Protein AF-A0A930UX31-F1 (afdb_monomer)

Nearest PDB structures (foldseek):
  8fmv-assembly1_C  TM=1.462E-01  e=1.920E+00  Bacillus subtilis subsp. subtilis str. 168
  7vgf-assembly1_B  TM=1.321E-01  e=2.285E+00  Homo sapiens

Mean predicted aligned error: 6.41 Å

Sequence (333 aa):
MLRWTDPADLVWQKNLMDLMFLGMFALASGCAVVAWRRGRRIDVLVLVAALWYGLFLELSGMMIHNSYQQGTFVLMLDWGWVPGLRDATLMPSYVPIFYPVMLYTGFRIVDSLGITALLQRAIAGGAIMLALDAPYIIEGGLRHVVWWTWGDWNLYQLWQGWPAMDAWWQTTWGAAFLFAVYRFAPTATATPRRLLLGSLGIGGGLNVVGPLLHLPLLGVTLAGWPQWPFMGVLAVVAWGVAIRAIATGRPRAQGGAVGLVAGYVAAMGAMVIANAVYEGGLTLYIGVQALGLLALATLVALPYAQRRAASSGASEREVSVGGSPREDAGLAG

Solvent-accessible surface area (backbone atoms only — not comparable to full-atom values): 17248 Å² total; per-residue (Å²): 90,81,45,80,41,64,66,87,82,45,60,65,68,53,56,51,46,52,52,46,48,52,53,38,34,53,51,52,50,51,45,24,52,56,33,40,78,70,71,41,46,60,53,48,36,46,34,51,12,27,28,42,26,30,47,51,49,50,53,49,43,38,69,74,35,90,46,57,44,61,35,91,46,50,44,26,38,42,42,59,85,42,91,93,30,53,85,34,64,56,39,43,60,51,53,57,44,42,37,21,37,53,54,40,44,27,50,40,44,45,60,22,35,32,46,77,55,63,68,46,39,9,35,28,20,2,38,42,30,34,31,60,40,44,40,52,56,30,51,26,58,33,92,91,63,37,50,40,48,73,50,101,50,86,72,57,48,65,48,68,64,29,38,38,50,56,52,47,42,28,35,53,48,36,12,52,50,44,35,48,48,68,74,40,36,78,66,20,51,70,40,75,69,36,25,55,52,38,13,45,49,51,13,50,46,46,66,65,53,43,68,62,72,41,48,67,62,51,51,39,46,76,70,72,45,80,61,53,66,61,49,53,52,50,51,53,51,27,43,52,45,24,52,56,35,52,76,72,28,58,52,41,75,51,70,65,38,44,56,43,50,50,52,47,41,54,56,53,45,52,51,50,52,51,48,30,61,74,69,73,42,86,49,71,43,51,51,51,26,51,50,17,46,50,49,53,54,49,62,56,44,46,30,51,54,55,52,54,52,55,56,52,57,50,55,54,52,54,58,62,67,71,62,67,78,80,81,75,81,83,86,82,136

Radius of gyration: 23.26 Å; Cα contacts (8 Å, |Δi|>4): 468; chains: 1; bounding box: 44×74×88 Å

Secondary structure (DSSP, 8-state):
-EEE--GGGS-HHHHHHHHHHHHHHHHHHHHHHHHHHTT--HHHHHHHHHHHHHHHHHHHHHHH-TTEEEPP-SEEE--TTSTT-TTPPPEETTHHHHHHHHHHHHHHHHHHTT--SHHHHHHHHHHHHHHHHHHHHHHHT-TTT-SEEE-S-TT--EETTEEHHHHHHHHHHHHHHHHHHHHHHHHHTSSHHHHHHHHHHHHHHHHHHHHHHTHHHHHHHHTT--SHHHHHHHHHHHHHHHHHHHHHS-----HHHHHHHHHHHHHHHHHHHHHHHHTTS--HHHHHHHHHHHHHHHHHHHHHHHHHHHHHHHHHHHHHHTT----------

Foldseek 3Di:
DKDFDPPVVADVLQVLVVVLLVVLLVLLVVQCVVCVVVVRNLSVLQLLLLLLQQVVVQQCCQLPDPQKAFDDHRMWDQCCPPVSNVNGHIHHPSSSSVSSRLLSLLLVLLVQLAQDDLQLSLLLQLLLLLLLCLLVQLLCQDPRHPRMGGHDDLQQDDDLSHRLNVLLLSNVLSSLLSSLSVVCVVPQRPDPVSSNVSSNCSSVVCVVCVVVSCVVSVVCSVVVHDSVVVSVVSSCVSVVSNVVSSVVGDGHQDVSSVVSLVSSLVSSVVSLVVVCVVVVHDGSSSVSSVVSSVVSNCSNCVSVVVVVVVVVVVVVVVVVVVPDDPPPDDDDD

Structure (mmCIF, N/CA/C/O backbone):
data_AF-A0A930UX31-F1
#
_entry.id   AF-A0A930UX31-F1
#
loop_
_atom_site.group_PDB
_atom_site.id
_atom_site.type_symbol
_atom_site.label_atom_id
_atom_site.label_alt_id
_atom_site.label_comp_id
_atom_site.label_asym_id
_atom_site.label_entity_id
_atom_site.label_seq_id
_atom_site.pdbx_PDB_ins_code
_atom_site.Cartn_x
_atom_site.Cartn_y
_atom_site.Cartn_z
_atom_site.occupancy
_atom_site.B_iso_or_equiv
_atom_site.auth_seq_id
_atom_site.auth_comp_id
_atom_site.auth_asym_id
_atom_site.auth_atom_id
_atom_site.pdbx_PDB_model_num
ATOM 1 N N . MET A 1 1 ? -17.325 7.757 -18.050 1.00 74.75 1 MET A N 1
ATOM 2 C CA . MET A 1 1 ? -17.698 6.788 -19.096 1.00 74.75 1 MET A CA 1
ATOM 3 C C . MET A 1 1 ? -16.706 5.640 -18.995 1.00 74.75 1 MET A C 1
ATOM 5 O O . MET A 1 1 ? -15.600 5.868 -18.525 1.00 74.75 1 MET A O 1
ATOM 9 N N . LEU A 1 2 ? -17.108 4.408 -19.288 1.00 87.44 2 LEU A N 1
ATOM 10 C CA . LEU A 1 2 ? -16.223 3.246 -19.186 1.00 87.44 2 LEU A CA 1
ATOM 11 C C . LEU A 1 2 ? -15.736 2.879 -20.584 1.00 87.44 2 LEU A C 1
ATOM 13 O O . LEU A 1 2 ? -16.549 2.825 -21.506 1.00 87.44 2 LEU A O 1
ATOM 17 N N . ARG A 1 3 ? -14.438 2.621 -20.735 1.00 90.56 3 ARG A N 1
ATOM 18 C CA . ARG A 1 3 ? -13.856 2.070 -21.960 1.00 90.56 3 ARG A CA 1
ATOM 19 C C . ARG A 1 3 ? -13.413 0.639 -21.695 1.00 90.56 3 ARG A C 1
ATOM 21 O O . ARG A 1 3 ? -12.698 0.381 -20.730 1.00 90.56 3 ARG A O 1
ATOM 28 N N . TRP A 1 4 ? -13.862 -0.261 -22.558 1.00 93.75 4 TRP A N 1
ATOM 29 C CA . TRP A 1 4 ? -13.553 -1.682 -22.496 1.00 93.75 4 TRP A CA 1
ATOM 30 C C . TRP A 1 4 ? -12.457 -2.031 -23.504 1.00 93.75 4 TRP A C 1
ATOM 32 O O . TRP A 1 4 ? -12.506 -1.565 -24.645 1.00 93.75 4 TRP A O 1
ATOM 42 N N . THR A 1 5 ? -11.507 -2.855 -23.080 1.00 94.31 5 THR A N 1
ATOM 43 C CA . THR A 1 5 ? -10.474 -3.471 -23.920 1.00 94.31 5 THR A CA 1
ATOM 44 C C . THR A 1 5 ? -10.658 -4.981 -23.858 1.00 94.31 5 THR A C 1
ATOM 46 O O . THR A 1 5 ? -10.921 -5.510 -22.776 1.00 94.31 5 THR A O 1
ATOM 49 N N . ASP A 1 6 ? -10.534 -5.681 -24.987 1.00 94.62 6 ASP A N 1
ATOM 50 C CA . ASP A 1 6 ? -10.591 -7.143 -24.985 1.00 94.62 6 ASP A CA 1
ATOM 51 C C . ASP A 1 6 ? -9.426 -7.702 -24.142 1.00 94.62 6 ASP A C 1
ATOM 53 O O . ASP A 1 6 ? -8.269 -7.363 -24.407 1.00 94.62 6 ASP A O 1
ATOM 57 N N . PRO A 1 7 ? -9.686 -8.540 -23.119 1.00 94.44 7 PRO A N 1
ATOM 58 C CA . PRO A 1 7 ? -8.632 -9.191 -22.347 1.00 94.44 7 PRO A CA 1
ATOM 59 C C . PRO A 1 7 ? -7.610 -9.953 -23.202 1.00 94.44 7 PRO A C 1
ATOM 61 O O . PRO A 1 7 ? -6.457 -10.077 -22.786 1.00 94.44 7 PRO A O 1
ATOM 64 N N . ALA A 1 8 ? -8.003 -10.459 -24.378 1.00 95.81 8 ALA A N 1
ATOM 65 C CA . ALA A 1 8 ? -7.111 -11.170 -25.295 1.00 95.81 8 ALA A CA 1
ATOM 66 C C . ALA A 1 8 ? -6.051 -10.261 -25.946 1.00 95.81 8 ALA A C 1
ATOM 68 O O . ALA A 1 8 ? -4.994 -10.754 -26.338 1.00 95.81 8 ALA A O 1
ATOM 69 N N . ASP A 1 9 ? -6.299 -8.949 -26.005 1.00 95.06 9 ASP A N 1
ATOM 70 C CA . ASP A 1 9 ? -5.361 -7.955 -26.545 1.00 95.06 9 ASP A CA 1
ATOM 71 C C . ASP A 1 9 ? -4.331 -7.486 -25.500 1.00 95.06 9 ASP A C 1
ATOM 73 O O . ASP A 1 9 ? -3.417 -6.714 -25.804 1.00 95.06 9 ASP A O 1
ATOM 77 N N . LEU A 1 10 ? -4.475 -7.919 -24.243 1.00 93.88 10 LEU A N 1
ATOM 78 C CA . LEU A 1 10 ? -3.618 -7.521 -23.133 1.00 93.88 10 LEU A CA 1
ATOM 79 C C . LEU A 1 10 ? -2.607 -8.614 -22.788 1.00 93.88 10 LEU A C 1
ATOM 81 O O . LEU A 1 10 ? -2.902 -9.809 -22.818 1.00 93.88 10 LEU A O 1
ATOM 85 N N . VAL A 1 11 ? -1.417 -8.199 -22.347 1.00 94.25 11 VAL A N 1
ATOM 86 C CA . VAL A 1 11 ? -0.477 -9.128 -21.710 1.00 94.25 11 VAL A CA 1
ATOM 87 C C . VAL A 1 11 ? -1.118 -9.717 -20.451 1.00 94.25 11 VAL A C 1
ATOM 89 O O . VAL A 1 11 ? -1.791 -9.017 -19.688 1.00 94.25 11 VAL A O 1
ATOM 92 N N . TRP A 1 12 ? -0.920 -11.015 -20.223 1.00 95.81 12 TRP A N 1
ATOM 93 C CA . TRP A 1 12 ? -1.620 -11.758 -19.171 1.00 95.81 12 TRP A CA 1
ATOM 94 C C . TRP A 1 12 ? -1.408 -11.168 -17.767 1.00 95.81 12 TRP A C 1
ATOM 96 O O . TRP A 1 12 ? -2.302 -11.271 -16.929 1.00 95.81 12 TRP A O 1
ATOM 106 N N . GLN A 1 13 ? -0.274 -10.500 -17.521 1.00 95.62 13 GLN A N 1
ATOM 107 C CA . GLN A 1 13 ? 0.022 -9.819 -16.260 1.00 95.62 13 GLN A CA 1
ATOM 108 C C . GLN A 1 13 ? -1.029 -8.751 -15.932 1.00 95.62 13 GLN A C 1
ATOM 110 O O . GLN A 1 13 ? -1.419 -8.610 -14.777 1.00 95.62 13 GLN A O 1
ATOM 115 N N . LYS A 1 14 ? -1.542 -8.029 -16.936 1.00 94.00 14 LYS A N 1
ATOM 116 C CA . LYS A 1 14 ? -2.571 -6.997 -16.736 1.00 94.00 14 LYS A CA 1
ATOM 117 C C . LYS A 1 14 ? -3.925 -7.600 -16.387 1.00 94.00 14 LYS A C 1
ATOM 119 O O . LYS A 1 14 ? -4.577 -7.142 -15.456 1.00 94.00 14 LYS A O 1
ATOM 124 N N . ASN A 1 15 ? -4.300 -8.682 -17.068 1.00 95.38 15 ASN A N 1
ATOM 125 C CA . ASN A 1 15 ? -5.512 -9.433 -16.740 1.00 95.38 15 ASN A CA 1
ATOM 126 C C . ASN A 1 15 ? -5.443 -9.996 -15.314 1.00 95.38 15 ASN A C 1
ATOM 128 O O . ASN A 1 15 ? -6.395 -9.880 -14.541 1.00 95.38 15 ASN A O 1
ATOM 132 N N . LEU A 1 16 ? -4.298 -10.574 -14.939 1.00 96.12 16 LEU A N 1
ATOM 133 C CA . LEU A 1 16 ? -4.086 -11.083 -13.589 1.00 96.12 16 LEU A CA 1
ATOM 134 C C . LEU A 1 16 ? -4.127 -9.957 -12.549 1.00 96.12 16 LEU A C 1
ATOM 136 O O . LEU A 1 16 ? -4.675 -10.162 -11.470 1.00 96.12 16 LEU A O 1
ATOM 140 N N . MET A 1 17 ? -3.606 -8.775 -12.878 1.00 94.25 17 MET A N 1
ATOM 141 C CA . MET A 1 17 ? -3.662 -7.600 -12.014 1.00 94.25 17 MET A CA 1
ATOM 142 C C . MET A 1 17 ? -5.099 -7.152 -11.721 1.00 94.25 17 MET A C 1
ATOM 144 O O . MET A 1 17 ? -5.471 -7.001 -10.554 1.00 94.25 17 MET A O 1
ATOM 148 N N . ASP A 1 18 ? -5.914 -6.985 -12.768 1.00 94.00 18 ASP A N 1
ATOM 149 C CA . ASP A 1 18 ? -7.323 -6.597 -12.639 1.00 94.00 18 ASP A CA 1
ATOM 150 C C . ASP A 1 18 ? -8.080 -7.600 -11.751 1.00 94.00 18 ASP A C 1
ATOM 152 O O . ASP A 1 18 ? -8.772 -7.217 -10.801 1.00 94.00 18 ASP A O 1
ATOM 156 N N . LEU A 1 19 ? -7.890 -8.901 -12.000 1.00 96.00 19 LEU A N 1
ATOM 157 C CA . LEU A 1 19 ? -8.506 -9.970 -11.212 1.00 96.00 19 LEU A CA 1
ATOM 158 C C . LEU A 1 19 ? -8.014 -9.990 -9.761 1.00 96.00 19 LEU A C 1
ATOM 160 O O . LEU A 1 19 ? -8.819 -10.167 -8.842 1.00 96.00 19 LEU A O 1
ATOM 164 N N . MET A 1 20 ? -6.711 -9.801 -9.546 1.00 96.62 20 MET A N 1
ATOM 165 C CA . MET A 1 20 ? -6.106 -9.776 -8.218 1.00 96.62 20 MET A CA 1
ATOM 166 C C . MET A 1 20 ? -6.696 -8.637 -7.386 1.00 96.62 20 MET A C 1
ATOM 168 O O . MET A 1 20 ? -7.210 -8.893 -6.295 1.00 96.62 20 MET A O 1
ATOM 172 N N . PHE A 1 21 ? -6.686 -7.397 -7.887 1.00 96.50 21 PHE A N 1
ATOM 173 C CA . PHE A 1 21 ? -7.216 -6.263 -7.128 1.00 96.50 21 PHE A CA 1
ATOM 174 C C . PHE A 1 21 ? -8.723 -6.349 -6.922 1.00 96.50 21 PHE A C 1
ATOM 176 O O . PHE A 1 21 ? -9.190 -6.068 -5.817 1.00 96.50 21 PHE A O 1
ATOM 183 N N . LEU A 1 22 ? -9.486 -6.803 -7.919 1.00 96.62 22 LEU A N 1
ATOM 184 C CA . LEU A 1 22 ? -10.923 -7.013 -7.762 1.00 96.62 22 LEU A CA 1
ATOM 185 C C . LEU A 1 22 ? -11.227 -8.065 -6.684 1.00 96.62 22 LEU A C 1
ATOM 187 O O . LEU A 1 22 ? -12.036 -7.822 -5.782 1.00 96.62 22 LEU A O 1
ATOM 191 N N . GLY A 1 23 ? -10.552 -9.215 -6.736 1.00 97.50 23 GLY A N 1
ATOM 192 C CA . GLY A 1 23 ? -10.719 -10.297 -5.766 1.00 97.50 23 GLY A CA 1
ATOM 193 C C . GLY A 1 23 ? -10.305 -9.883 -4.353 1.00 97.50 23 GLY A C 1
ATOM 194 O O . GLY A 1 23 ? -11.043 -10.108 -3.388 1.00 97.50 23 GLY A O 1
ATOM 195 N N . MET A 1 24 ? -9.160 -9.211 -4.220 1.00 98.00 24 MET A N 1
ATOM 196 C CA . MET A 1 24 ? -8.695 -8.683 -2.939 1.00 98.00 24 MET A CA 1
ATOM 197 C C . MET A 1 24 ? -9.627 -7.598 -2.393 1.00 98.00 24 MET A C 1
ATOM 199 O O . MET A 1 24 ? -9.891 -7.581 -1.192 1.00 98.00 24 MET A O 1
ATOM 203 N N . PHE A 1 25 ? -10.177 -6.724 -3.239 1.00 97.81 25 PHE A N 1
ATOM 204 C CA . PHE A 1 25 ? -11.122 -5.692 -2.811 1.00 97.81 25 PHE A CA 1
ATOM 205 C C . PHE A 1 25 ? -12.442 -6.294 -2.322 1.00 97.81 25 PHE A C 1
ATOM 207 O O . PHE A 1 25 ? -12.962 -5.883 -1.278 1.00 97.81 25 PHE A O 1
ATOM 214 N N . ALA A 1 26 ? -12.957 -7.310 -3.019 1.00 97.88 26 ALA A N 1
ATOM 215 C CA . ALA A 1 26 ? -14.128 -8.062 -2.582 1.00 97.88 26 ALA A CA 1
ATOM 216 C C . ALA A 1 26 ? -13.880 -8.737 -1.222 1.00 97.88 26 ALA A C 1
ATOM 218 O O . ALA A 1 26 ? -14.702 -8.620 -0.308 1.00 97.88 26 ALA A O 1
ATOM 219 N N . LEU A 1 27 ? -12.715 -9.372 -1.045 1.00 97.94 27 LEU A N 1
ATOM 220 C CA . LEU A 1 27 ? -12.326 -9.994 0.220 1.00 97.94 27 LEU A CA 1
ATOM 221 C C . LEU A 1 27 ? -12.172 -8.966 1.351 1.00 97.94 27 LEU A C 1
ATOM 223 O O . LEU A 1 27 ? -12.666 -9.193 2.458 1.00 97.94 27 LEU A O 1
ATOM 227 N N . ALA A 1 28 ? -11.517 -7.835 1.088 1.00 98.06 28 ALA A N 1
ATOM 228 C CA . ALA A 1 28 ? -11.339 -6.750 2.048 1.00 98.06 28 ALA A CA 1
ATOM 229 C C . ALA A 1 28 ? -12.691 -6.171 2.491 1.00 98.06 28 ALA A C 1
ATOM 231 O O . ALA A 1 28 ? -12.952 -6.035 3.689 1.00 98.06 28 ALA A O 1
ATOM 232 N N . SER A 1 29 ? -13.590 -5.929 1.535 1.00 98.06 29 SER A N 1
ATOM 233 C CA . SER A 1 29 ? -14.957 -5.469 1.788 1.00 98.06 29 SER A CA 1
ATOM 234 C C . SER A 1 29 ? -15.749 -6.484 2.612 1.00 98.06 29 SER A C 1
ATOM 236 O O . SER A 1 29 ? -16.368 -6.120 3.612 1.00 98.06 29 SER A O 1
ATOM 238 N N . GLY A 1 30 ? -15.673 -7.772 2.265 1.00 98.06 30 GLY A N 1
ATOM 239 C CA . GLY A 1 30 ? -16.288 -8.851 3.039 1.00 98.06 30 GLY A CA 1
ATOM 240 C C . GLY A 1 30 ? -15.765 -8.907 4.477 1.00 98.06 30 GLY A C 1
ATOM 241 O O . GLY A 1 30 ? -16.553 -8.970 5.424 1.00 98.06 30 GLY A O 1
ATOM 242 N N . CYS A 1 31 ? -14.446 -8.794 4.665 1.00 97.19 31 CYS A N 1
ATOM 243 C CA . CYS A 1 31 ? -13.823 -8.723 5.987 1.00 97.19 31 CYS A CA 1
ATOM 244 C C . CYS A 1 31 ? -14.327 -7.520 6.793 1.00 97.19 31 CYS A C 1
ATOM 246 O O . CYS A 1 31 ? -14.678 -7.677 7.966 1.00 97.19 31 CYS A O 1
ATOM 248 N N . ALA A 1 32 ? -14.417 -6.342 6.174 1.00 97.44 32 ALA A N 1
ATOM 249 C CA . ALA A 1 32 ? -14.898 -5.132 6.827 1.00 97.44 32 ALA A CA 1
ATOM 250 C C . ALA A 1 32 ? -16.387 -5.210 7.192 1.00 97.44 32 ALA A C 1
ATOM 252 O O . ALA A 1 32 ? -16.764 -4.799 8.288 1.00 97.44 32 ALA A O 1
ATOM 253 N N . VAL A 1 33 ? -17.229 -5.802 6.339 1.00 97.75 33 VAL A N 1
ATOM 254 C CA . VAL A 1 33 ? -18.649 -6.054 6.641 1.00 97.75 33 VAL A CA 1
ATOM 255 C C . VAL A 1 33 ? -18.795 -7.024 7.813 1.00 97.75 33 VAL A C 1
ATOM 257 O O . VAL A 1 33 ? -19.575 -6.773 8.734 1.00 97.75 33 VAL A O 1
ATOM 260 N N . VAL A 1 34 ? -18.030 -8.119 7.828 1.00 97.00 34 VAL A N 1
ATOM 261 C CA . VAL A 1 34 ? -18.038 -9.079 8.944 1.00 97.00 34 VAL A CA 1
ATOM 262 C C . VAL A 1 34 ? -17.558 -8.416 10.238 1.00 97.00 34 VAL A C 1
ATOM 264 O O . VAL A 1 34 ? -18.172 -8.610 11.288 1.00 97.00 34 VAL A O 1
ATOM 267 N N . ALA A 1 35 ? -16.502 -7.601 10.180 1.00 96.00 35 ALA A N 1
ATOM 268 C CA . ALA A 1 35 ? -16.004 -6.837 11.322 1.00 96.00 35 ALA A CA 1
ATOM 269 C C . ALA A 1 35 ? -17.052 -5.835 11.836 1.00 96.00 35 ALA A C 1
ATOM 271 O O . ALA A 1 35 ? -17.311 -5.786 13.040 1.00 96.00 35 ALA A O 1
ATOM 272 N N . TRP A 1 36 ? -17.721 -5.119 10.929 1.00 96.44 36 TRP A N 1
ATOM 273 C CA . TRP A 1 36 ? -18.789 -4.175 11.251 1.00 96.44 36 TRP A CA 1
ATOM 274 C C . TRP A 1 36 ? -19.941 -4.849 11.993 1.00 96.44 36 TRP A C 1
ATOM 276 O O . TRP A 1 36 ? -20.369 -4.370 13.043 1.00 96.44 36 TRP A O 1
ATOM 286 N N . ARG A 1 37 ? -20.401 -6.004 11.493 1.00 96.75 37 ARG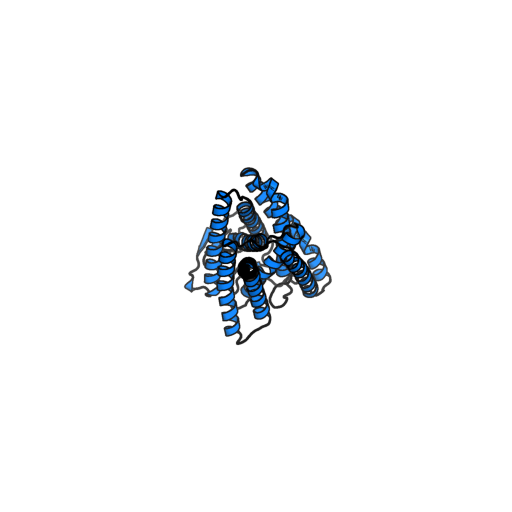 A N 1
ATOM 287 C CA . ARG A 1 37 ? -21.448 -6.813 12.141 1.00 96.75 37 ARG A CA 1
ATOM 288 C C . ARG A 1 37 ? -21.042 -7.297 13.537 1.00 96.75 37 ARG A C 1
ATOM 290 O O . ARG A 1 37 ? -21.907 -7.502 14.377 1.00 96.75 37 ARG A O 1
ATOM 297 N N . ARG A 1 38 ? -19.739 -7.431 13.806 1.00 95.69 38 ARG A N 1
ATOM 298 C CA . ARG A 1 38 ? -19.169 -7.755 15.128 1.00 95.69 38 ARG A CA 1
ATOM 299 C C . ARG A 1 38 ? -18.871 -6.515 15.986 1.00 95.69 38 ARG A C 1
ATOM 301 O O . ARG A 1 38 ? -18.172 -6.619 16.988 1.00 95.69 38 ARG A O 1
ATOM 308 N N . GLY A 1 39 ? -19.352 -5.335 15.589 1.00 95.56 39 GLY A N 1
ATOM 309 C CA . GLY A 1 39 ? -19.170 -4.075 16.316 1.00 95.56 39 GLY A CA 1
ATOM 310 C C . GLY A 1 39 ? -17.823 -3.384 16.081 1.00 95.56 39 GLY A C 1
ATOM 311 O O . GLY A 1 39 ? -17.585 -2.301 16.615 1.00 95.56 39 GLY A O 1
ATOM 312 N N . ARG A 1 40 ? -16.939 -3.953 15.253 1.00 95.75 40 ARG A N 1
ATOM 313 C CA . ARG A 1 40 ? -15.634 -3.371 14.936 1.00 95.75 40 ARG A CA 1
ATOM 314 C C . ARG A 1 40 ? -15.730 -2.496 13.686 1.00 95.75 40 ARG A C 1
ATOM 316 O O . ARG A 1 40 ? -15.799 -2.983 12.565 1.00 95.75 40 ARG A O 1
ATOM 323 N N . ARG A 1 41 ? -15.691 -1.179 13.885 1.00 97.19 41 ARG A N 1
ATOM 324 C CA . ARG A 1 41 ? -15.921 -0.182 12.822 1.00 97.19 41 ARG A CA 1
ATOM 325 C C . ARG A 1 41 ? -14.657 0.350 12.140 1.00 97.19 41 ARG A C 1
ATOM 327 O O . ARG A 1 41 ? -14.752 0.973 11.087 1.00 97.19 41 ARG A O 1
ATOM 334 N N . ILE A 1 42 ? -13.484 0.121 12.733 1.00 97.69 42 ILE A N 1
ATOM 335 C CA . ILE A 1 42 ? -12.203 0.627 12.213 1.00 97.69 42 ILE A CA 1
ATOM 336 C C . ILE A 1 42 ? -11.870 0.064 10.824 1.00 97.69 42 ILE A C 1
ATOM 338 O O . ILE A 1 42 ? -11.288 0.772 10.015 1.00 97.69 42 ILE A O 1
ATOM 342 N N . ASP A 1 43 ? -12.293 -1.160 10.509 1.00 97.81 43 ASP A N 1
ATOM 343 C CA . ASP A 1 43 ? -12.073 -1.774 9.197 1.00 97.81 43 ASP A CA 1
ATOM 344 C C . ASP A 1 43 ? -12.768 -0.998 8.067 1.00 97.81 43 ASP A C 1
ATOM 346 O O . ASP A 1 43 ? -12.171 -0.747 7.023 1.00 97.81 43 ASP A O 1
ATOM 350 N N . VAL A 1 44 ? -14.004 -0.546 8.305 1.00 98.06 44 VAL A N 1
ATOM 351 C CA . VAL A 1 44 ? -14.742 0.303 7.357 1.00 98.06 44 VAL A CA 1
ATOM 352 C C . VAL A 1 44 ? -14.107 1.691 7.275 1.00 98.06 44 VAL A C 1
ATOM 354 O O . VAL A 1 44 ? -13.968 2.229 6.181 1.00 98.06 44 VAL A O 1
ATOM 357 N N . LEU A 1 45 ? -13.668 2.257 8.408 1.00 98.44 45 LEU A N 1
ATOM 358 C CA . LEU A 1 45 ? -12.942 3.531 8.415 1.00 98.44 45 LEU A CA 1
ATOM 359 C C . LEU A 1 45 ? -11.699 3.470 7.517 1.00 98.44 45 LEU A C 1
ATOM 361 O O . LEU A 1 45 ? -11.500 4.384 6.726 1.00 98.44 45 LEU A O 1
ATOM 365 N N . VAL A 1 46 ? -10.896 2.405 7.621 1.00 98.12 46 VAL A N 1
ATOM 366 C CA . VAL A 1 46 ? -9.692 2.207 6.798 1.00 98.12 46 VAL A CA 1
ATOM 367 C C . VAL A 1 46 ? -10.044 2.153 5.318 1.00 98.12 46 VAL A C 1
ATOM 369 O O . VAL A 1 46 ? -9.472 2.919 4.551 1.00 98.12 46 VAL A O 1
ATOM 372 N N . LEU A 1 47 ? -10.995 1.301 4.918 1.00 97.75 47 LEU A N 1
ATOM 373 C CA . LEU A 1 47 ? -11.361 1.152 3.505 1.00 97.75 47 LEU A CA 1
ATOM 374 C C . LEU A 1 47 ? -11.869 2.458 2.896 1.00 97.75 47 LEU A C 1
ATOM 376 O O . LEU A 1 47 ? -11.431 2.844 1.817 1.00 97.75 47 LEU A O 1
ATOM 380 N N . VAL A 1 48 ? -12.767 3.155 3.594 1.00 97.81 48 VAL A N 1
ATOM 381 C CA . VAL A 1 48 ? -13.358 4.395 3.077 1.00 97.81 48 VAL A CA 1
ATOM 382 C C . VAL A 1 48 ? -12.334 5.534 3.082 1.00 97.81 48 VAL A C 1
ATOM 384 O O . VAL A 1 48 ? -12.291 6.318 2.140 1.00 97.81 48 VAL A O 1
ATOM 387 N N . ALA A 1 49 ? -11.470 5.621 4.100 1.00 97.88 49 ALA A N 1
ATOM 388 C CA . ALA A 1 49 ? -10.409 6.629 4.133 1.00 97.88 49 ALA A CA 1
ATOM 389 C C . ALA A 1 49 ? -9.380 6.403 3.018 1.00 97.88 49 ALA A C 1
ATOM 391 O O . ALA A 1 49 ? -8.961 7.359 2.372 1.00 97.88 49 ALA A O 1
ATOM 392 N N . ALA A 1 50 ? -9.002 5.146 2.777 1.00 97.12 50 ALA A N 1
ATOM 393 C CA . ALA A 1 50 ? -8.101 4.757 1.700 1.00 97.12 50 ALA A CA 1
ATOM 394 C C . ALA A 1 50 ? -8.713 5.015 0.313 1.00 97.12 50 ALA A C 1
ATOM 396 O O . ALA A 1 50 ? -7.998 5.433 -0.592 1.00 97.12 50 ALA A O 1
ATOM 397 N N . LEU A 1 51 ? -10.031 4.834 0.162 1.00 95.94 51 LEU A N 1
ATOM 398 C CA . LEU A 1 51 ? -10.756 5.185 -1.061 1.00 95.94 51 LEU A CA 1
ATOM 399 C C . LEU A 1 51 ? -10.691 6.691 -1.331 1.00 95.94 51 LEU A C 1
ATOM 401 O O . LEU A 1 51 ? -10.303 7.092 -2.423 1.00 95.94 51 LEU A O 1
ATOM 405 N N . TRP A 1 52 ? -11.023 7.529 -0.341 1.00 95.56 52 TRP A N 1
ATOM 406 C CA . TRP A 1 52 ? -10.914 8.986 -0.491 1.00 95.56 52 TRP A CA 1
ATOM 407 C C . TRP A 1 52 ? -9.489 9.423 -0.798 1.00 95.56 52 TRP A C 1
ATOM 409 O O . TRP A 1 52 ? -9.275 10.255 -1.673 1.00 95.56 52 TRP A O 1
ATOM 419 N N . TYR A 1 53 ? -8.525 8.841 -0.087 1.00 94.19 53 TYR A N 1
ATOM 420 C CA . TYR A 1 53 ? -7.113 9.099 -0.313 1.00 94.19 53 TYR A CA 1
ATOM 421 C C . TYR A 1 53 ? -6.708 8.810 -1.761 1.00 94.19 53 TYR A C 1
ATOM 423 O O . TYR A 1 53 ? -6.174 9.705 -2.410 1.00 94.19 53 TYR A O 1
ATOM 431 N N . GLY A 1 54 ? -7.010 7.609 -2.263 1.00 92.00 54 GLY A N 1
ATOM 432 C CA . GLY A 1 54 ? -6.668 7.195 -3.621 1.00 92.00 54 GLY A CA 1
ATOM 433 C C . GLY A 1 54 ? -7.366 8.021 -4.694 1.00 92.00 54 GLY A C 1
ATOM 434 O O . GLY A 1 54 ? -6.722 8.467 -5.634 1.00 92.00 54 GLY A O 1
ATOM 435 N N . LEU A 1 55 ? -8.664 8.297 -4.524 1.00 89.44 55 LEU A N 1
ATOM 436 C CA . LEU A 1 55 ? -9.414 9.135 -5.461 1.00 89.44 55 LEU A CA 1
ATOM 437 C C . LEU A 1 55 ? -8.812 10.536 -5.576 1.00 89.44 55 LEU A C 1
ATOM 439 O O . LEU A 1 55 ? -8.620 11.018 -6.686 1.00 89.44 55 LEU A O 1
ATOM 443 N N . PHE A 1 56 ? -8.510 11.194 -4.454 1.00 90.31 56 PHE A N 1
ATOM 444 C CA . PHE A 1 56 ? -7.911 12.527 -4.497 1.00 90.31 56 PHE A CA 1
ATOM 445 C C . PHE A 1 56 ? -6.507 12.509 -5.086 1.00 90.31 56 PHE A C 1
ATOM 447 O O . PHE A 1 56 ? -6.198 13.362 -5.913 1.00 90.31 56 PHE A O 1
ATOM 454 N N . LEU A 1 57 ? -5.691 11.533 -4.695 1.00 88.12 57 LEU A N 1
ATOM 455 C CA . LEU A 1 57 ? -4.326 11.402 -5.180 1.00 88.12 57 LEU A CA 1
ATOM 456 C C . LEU A 1 57 ? -4.296 11.242 -6.699 1.00 88.12 57 LEU A C 1
ATOM 458 O O . LEU A 1 57 ? -3.662 12.036 -7.385 1.00 88.12 57 LEU A O 1
ATOM 462 N N . GLU A 1 58 ? -5.049 10.283 -7.224 1.00 84.62 58 GLU A N 1
ATOM 463 C CA . GLU A 1 58 ? -5.041 9.944 -8.646 1.00 84.62 58 GLU A CA 1
ATOM 464 C C . GLU A 1 58 ? -5.706 11.030 -9.488 1.00 84.62 58 GLU A C 1
ATOM 466 O O . GLU A 1 58 ? -5.155 11.441 -10.505 1.00 84.62 58 GLU A O 1
ATOM 471 N N . LEU A 1 59 ? -6.846 11.582 -9.046 1.00 81.06 59 LEU A N 1
ATOM 472 C CA . LEU A 1 59 ? -7.478 12.705 -9.747 1.00 81.06 59 LEU A CA 1
ATOM 473 C C . LEU A 1 59 ? -6.560 13.927 -9.785 1.00 81.06 59 LEU A C 1
ATOM 475 O O . LEU A 1 59 ? -6.437 14.560 -10.830 1.00 81.06 59 LEU A O 1
ATOM 479 N N . SER A 1 60 ? -5.882 14.242 -8.679 1.00 79.88 60 SER A N 1
ATOM 480 C CA . SER A 1 60 ? -4.926 15.352 -8.660 1.00 79.88 60 SER A CA 1
ATOM 481 C C . SER A 1 60 ? -3.711 15.077 -9.550 1.00 79.88 60 SER A C 1
ATOM 483 O O . SER A 1 60 ? -3.314 15.957 -10.309 1.00 79.88 60 SER A O 1
ATOM 485 N N . GLY A 1 61 ? -3.174 13.853 -9.537 1.00 76.31 61 GLY A N 1
ATOM 486 C CA . GLY A 1 61 ? -2.071 13.439 -10.402 1.00 76.31 61 GLY A CA 1
ATOM 487 C C . GLY A 1 61 ? -2.422 13.567 -11.882 1.00 76.31 61 GLY A C 1
ATOM 488 O O . GLY A 1 61 ? -1.692 14.216 -12.627 1.00 76.31 61 GLY A O 1
ATOM 489 N N . MET A 1 62 ? -3.585 13.050 -12.286 1.00 72.25 62 MET A N 1
ATOM 490 C CA . MET A 1 62 ? -4.074 13.131 -13.666 1.00 72.25 62 MET A CA 1
ATOM 491 C C . MET A 1 62 ? -4.370 14.564 -14.125 1.00 72.25 62 MET A C 1
ATOM 493 O O . MET A 1 62 ? -4.244 14.857 -15.309 1.00 72.25 62 MET A O 1
ATOM 497 N N . MET A 1 63 ? -4.770 15.460 -13.217 1.00 69.81 63 MET A N 1
ATOM 498 C CA . MET A 1 63 ? -5.027 16.870 -13.543 1.00 69.81 63 MET A CA 1
ATOM 499 C C . MET A 1 63 ? -3.758 17.716 -13.638 1.00 69.81 63 MET A C 1
ATOM 501 O O . MET A 1 63 ? -3.715 18.678 -14.401 1.00 69.81 63 MET A O 1
ATOM 505 N N . ILE A 1 64 ? -2.763 17.426 -12.799 1.00 63.94 64 ILE A N 1
ATOM 506 C CA . ILE A 1 64 ? -1.597 18.295 -12.608 1.00 63.94 64 ILE A CA 1
ATOM 507 C C . ILE A 1 64 ? -0.426 17.827 -13.473 1.00 63.94 64 ILE A C 1
ATOM 509 O O . ILE A 1 64 ? 0.364 18.652 -13.931 1.00 63.94 64 ILE A O 1
ATOM 513 N N . HIS A 1 65 ? -0.313 16.519 -13.718 1.00 59.12 65 HIS A N 1
ATOM 514 C CA . HIS A 1 65 ? 0.883 15.928 -14.293 1.00 59.12 65 HIS A CA 1
ATOM 515 C C . HIS A 1 65 ? 0.597 15.005 -15.481 1.00 59.12 65 HIS A C 1
ATOM 517 O O . HIS A 1 65 ? 0.458 13.795 -15.344 1.00 59.12 65 HIS A O 1
ATOM 523 N N . ASN A 1 66 ? 0.706 15.557 -16.695 1.00 63.72 66 ASN A N 1
ATOM 524 C CA . ASN A 1 66 ? 0.846 14.773 -17.935 1.00 63.72 66 ASN A CA 1
ATOM 525 C C . ASN A 1 66 ? 2.150 13.938 -17.992 1.00 63.72 66 ASN A C 1
ATOM 527 O O . ASN A 1 66 ? 2.451 13.324 -19.013 1.00 63.72 66 ASN A O 1
ATOM 531 N N . SER A 1 67 ? 2.954 13.933 -16.921 1.00 64.25 67 SER A N 1
ATOM 532 C CA . SER A 1 67 ? 4.175 13.132 -16.783 1.00 64.25 67 SER A CA 1
ATOM 533 C C . SER A 1 67 ? 3.912 11.712 -16.280 1.00 64.25 67 SER A C 1
ATOM 535 O O . SER A 1 67 ? 4.864 10.955 -16.125 1.00 64.25 67 SER A O 1
ATOM 537 N N . TYR A 1 68 ? 2.660 11.348 -16.009 1.00 73.12 68 TYR A N 1
ATOM 538 C CA . TYR A 1 68 ? 2.273 10.001 -15.615 1.00 73.12 68 TYR A CA 1
ATOM 539 C C . TYR A 1 68 ? 1.210 9.475 -16.575 1.00 73.12 68 TYR A C 1
ATOM 541 O O . TYR A 1 68 ? 0.102 10.008 -16.658 1.00 73.12 68 TYR A O 1
ATOM 549 N N . GLN A 1 69 ? 1.565 8.441 -17.333 1.00 79.75 69 GLN A N 1
ATOM 550 C CA . GLN A 1 69 ? 0.651 7.798 -18.269 1.00 79.75 69 GLN A CA 1
ATOM 551 C C . GLN A 1 69 ? 0.356 6.387 -17.801 1.00 79.75 69 GLN A C 1
ATOM 553 O O . GLN A 1 69 ? 1.264 5.600 -17.548 1.00 79.75 69 GLN A O 1
ATOM 558 N N . GLN A 1 70 ? -0.928 6.073 -17.715 1.00 86.38 70 GLN A N 1
ATOM 559 C CA . GLN A 1 70 ? -1.402 4.742 -17.386 1.00 86.38 70 GLN A CA 1
ATOM 560 C C . GLN A 1 70 ? -1.382 3.858 -18.637 1.00 86.38 70 GLN A C 1
ATOM 562 O O . GLN A 1 70 ? -1.734 4.287 -19.738 1.00 86.38 70 GLN A O 1
ATOM 567 N N . GLY A 1 71 ? -0.997 2.601 -18.459 1.00 89.19 71 GLY A N 1
ATOM 568 C CA . GLY A 1 71 ? -1.123 1.564 -19.470 1.00 89.19 71 GLY A CA 1
ATOM 569 C C . GLY A 1 71 ? -2.587 1.193 -19.710 1.00 89.19 71 GLY A C 1
ATOM 570 O O . GLY A 1 71 ? -3.485 1.519 -18.937 1.00 89.19 71 GLY A O 1
ATOM 571 N N . THR A 1 72 ? -2.847 0.479 -20.801 1.00 92.25 72 THR A N 1
ATOM 572 C CA . THR A 1 72 ? -4.193 -0.024 -21.110 1.00 92.25 72 THR A CA 1
ATOM 573 C C . THR A 1 72 ? -4.511 -1.273 -20.293 1.00 92.25 72 THR A C 1
ATOM 575 O O . THR A 1 72 ? -3.700 -2.197 -20.296 1.00 92.25 72 THR A O 1
ATOM 578 N N . PHE A 1 73 ? -5.680 -1.297 -19.649 1.00 94.56 73 PHE A N 1
ATOM 579 C CA . PHE A 1 73 ? -6.257 -2.425 -18.901 1.00 94.56 73 PHE A CA 1
ATOM 580 C C . PHE A 1 73 ? -7.655 -2.776 -19.436 1.00 94.56 73 PHE A C 1
ATOM 582 O O . PHE A 1 73 ? -8.172 -2.085 -20.323 1.00 94.56 73 PHE A O 1
ATOM 589 N N . VAL A 1 74 ? -8.266 -3.847 -18.908 1.00 94.50 74 VAL A N 1
ATOM 590 C CA . VAL A 1 74 ? -9.559 -4.367 -19.396 1.00 94.50 74 VAL A CA 1
ATOM 591 C C . VAL A 1 74 ? -10.641 -3.300 -19.303 1.00 94.50 74 VAL A C 1
ATOM 593 O O . VAL A 1 74 ? -11.411 -3.090 -20.239 1.00 94.50 74 VAL A O 1
ATOM 596 N N . LEU A 1 75 ? -10.678 -2.591 -18.178 1.00 94.06 75 LEU A N 1
ATOM 597 C CA . LEU A 1 75 ? -11.652 -1.544 -17.928 1.00 94.06 75 LEU A CA 1
ATOM 598 C C . LEU A 1 75 ? -10.939 -0.251 -17.545 1.00 94.06 75 LEU A C 1
ATOM 600 O O . LEU A 1 75 ? -10.264 -0.182 -16.518 1.00 94.06 75 LEU A O 1
ATOM 604 N N . MET A 1 76 ? -11.139 0.779 -18.361 1.00 93.00 76 MET A N 1
ATOM 605 C CA . MET A 1 76 ? -10.590 2.119 -18.175 1.00 93.00 76 MET A CA 1
ATOM 606 C C . MET A 1 76 ? -11.714 3.113 -17.858 1.00 93.00 76 MET A C 1
ATOM 608 O O . MET A 1 76 ? -12.797 3.080 -18.448 1.00 93.00 76 MET A O 1
ATOM 612 N N . LEU A 1 77 ? -11.447 4.016 -16.926 1.00 89.69 77 LEU A N 1
ATOM 613 C CA . LEU A 1 77 ? -12.298 5.125 -16.526 1.00 89.69 77 LEU A CA 1
ATOM 614 C C . LEU A 1 77 ? -11.943 6.343 -17.372 1.00 89.69 77 LEU A C 1
ATOM 616 O O . LEU A 1 77 ? -10.821 6.847 -17.327 1.00 89.69 77 LEU A O 1
ATOM 620 N N . ASP A 1 78 ? -12.928 6.799 -18.134 1.00 88.25 78 ASP A N 1
ATOM 621 C CA . ASP A 1 78 ? -12.848 7.985 -18.971 1.00 88.25 78 ASP A CA 1
ATOM 622 C C . ASP A 1 78 ? -13.532 9.169 -18.273 1.00 88.25 78 ASP A C 1
ATOM 624 O O . ASP A 1 78 ? -14.729 9.115 -17.929 1.00 88.25 78 ASP A O 1
ATOM 628 N N . TRP A 1 79 ? -12.746 10.226 -18.070 1.00 83.44 79 TRP A N 1
ATOM 629 C CA . TRP A 1 79 ? -13.121 11.484 -17.429 1.00 83.44 79 TRP A CA 1
ATOM 630 C C . TRP A 1 79 ? -13.427 12.610 -18.426 1.00 83.44 79 TRP A C 1
ATOM 632 O O . TRP A 1 79 ? -13.836 13.687 -17.998 1.00 83.44 79 TRP A O 1
ATOM 642 N N . GLY A 1 80 ? -13.344 12.353 -19.737 1.00 80.69 80 GLY A N 1
ATOM 643 C CA . GLY A 1 80 ? -13.518 13.327 -20.822 1.00 80.69 80 GLY A CA 1
ATOM 644 C C . GLY A 1 80 ? -14.845 14.100 -20.813 1.00 80.69 80 GLY A C 1
ATOM 645 O O . GLY A 1 80 ? -14.974 15.174 -21.399 1.00 80.69 80 GLY A O 1
ATOM 646 N N . TRP A 1 81 ? -15.851 13.576 -20.117 1.00 81.38 81 TRP A N 1
ATOM 647 C CA . TRP A 1 81 ? -17.173 14.184 -19.960 1.00 81.38 81 TRP A CA 1
ATOM 648 C C . TRP A 1 81 ? -17.285 15.099 -18.728 1.00 81.38 81 TRP A C 1
ATOM 650 O O . TRP A 1 81 ? -18.224 15.892 -18.653 1.00 81.38 81 TRP A O 1
ATOM 660 N N . VAL A 1 82 ? -16.356 15.019 -17.768 1.00 81.88 82 VAL A N 1
ATOM 661 C CA . VAL A 1 82 ? -16.367 15.849 -16.556 1.00 81.88 82 VAL A CA 1
ATOM 662 C C . VAL A 1 82 ? -15.705 17.199 -16.857 1.00 81.88 82 VAL A C 1
ATOM 664 O O . VAL A 1 82 ? -14.543 17.236 -17.275 1.00 81.88 82 VAL A O 1
ATOM 667 N N . PRO A 1 83 ? -16.402 18.335 -16.652 1.00 82.81 83 PRO A N 1
ATOM 668 C CA . PRO A 1 83 ? -15.796 19.654 -16.810 1.00 82.81 83 PRO A CA 1
ATOM 669 C C . PRO A 1 83 ? -14.539 19.795 -15.939 1.00 82.81 83 PRO A C 1
ATOM 671 O O . PRO A 1 83 ? -14.585 19.528 -14.743 1.00 82.81 83 PRO A O 1
ATOM 674 N N . GLY A 1 84 ? -13.420 20.206 -16.542 1.00 80.00 84 GLY A N 1
ATOM 675 C CA . GLY A 1 84 ? -12.122 20.332 -15.863 1.00 80.00 84 GLY A CA 1
ATOM 676 C C . GLY A 1 84 ? -11.243 19.074 -15.873 1.00 80.00 84 GLY A C 1
ATOM 677 O O . GLY A 1 84 ? -10.077 19.180 -15.515 1.00 80.00 84 GLY A O 1
ATOM 678 N N . LEU A 1 85 ? -11.754 17.920 -16.326 1.00 80.56 85 LEU A N 1
ATOM 679 C CA . LEU A 1 85 ? -10.991 16.666 -16.471 1.00 80.56 85 LEU A CA 1
ATOM 680 C C . LEU A 1 85 ? -10.923 16.171 -17.924 1.00 80.56 85 LEU A C 1
ATOM 682 O O . LEU A 1 85 ? -10.638 15.003 -18.169 1.00 80.56 85 LEU A O 1
ATOM 686 N N . ARG A 1 86 ? -11.220 17.037 -18.900 1.00 80.75 86 ARG A N 1
ATOM 687 C CA . ARG A 1 86 ? -11.307 16.627 -20.311 1.00 80.75 86 ARG A CA 1
ATOM 688 C C . ARG A 1 86 ? -9.989 16.107 -20.876 1.00 80.75 86 ARG A C 1
ATOM 690 O O . ARG A 1 86 ? -10.009 15.193 -21.690 1.00 80.75 86 ARG A O 1
ATOM 697 N N . ASP A 1 87 ? -8.889 16.678 -20.404 1.00 77.81 87 ASP A N 1
ATOM 698 C CA . ASP A 1 87 ? -7.532 16.345 -20.834 1.00 77.81 87 ASP A CA 1
ATOM 699 C C . ASP A 1 87 ? -6.846 15.346 -19.885 1.00 77.81 87 ASP A C 1
ATOM 701 O O . ASP A 1 87 ? -5.672 15.030 -20.062 1.00 77.81 87 ASP A O 1
ATOM 705 N N . ALA A 1 88 ? -7.563 14.850 -18.866 1.00 78.75 88 ALA A N 1
ATOM 706 C CA . ALA A 1 88 ? -7.034 13.859 -17.940 1.00 78.75 88 ALA A CA 1
ATOM 707 C C . ALA A 1 88 ? -6.791 12.524 -18.659 1.00 78.75 88 ALA A C 1
ATOM 709 O O . ALA A 1 88 ? -7.573 12.103 -19.518 1.00 78.75 88 ALA A O 1
ATOM 710 N N . THR A 1 89 ? -5.721 11.826 -18.278 1.00 80.81 89 THR A N 1
ATOM 711 C CA . THR A 1 89 ? -5.430 10.492 -18.810 1.00 80.81 89 THR A CA 1
ATOM 712 C C . THR A 1 89 ? -6.499 9.481 -18.380 1.00 80.81 89 THR A C 1
ATOM 714 O O . THR A 1 89 ? -7.194 9.646 -17.374 1.00 80.81 89 THR A O 1
ATOM 717 N N . LEU A 1 90 ? -6.667 8.416 -19.171 1.00 85.81 90 LEU A N 1
ATOM 718 C CA . LEU A 1 90 ? -7.567 7.324 -18.802 1.00 85.81 90 LEU A CA 1
ATOM 719 C C . LEU A 1 90 ? -7.015 6.600 -17.571 1.00 85.81 90 LEU A C 1
ATOM 721 O O . LEU A 1 90 ? -5.839 6.247 -17.536 1.00 85.81 90 LEU A O 1
ATOM 725 N N . MET A 1 91 ? -7.879 6.311 -16.601 1.00 87.94 91 MET A N 1
ATOM 726 C CA . MET A 1 91 ? -7.478 5.638 -15.365 1.00 87.94 91 MET A CA 1
ATOM 727 C C . MET A 1 91 ? -7.928 4.176 -15.371 1.00 87.94 91 MET A C 1
ATOM 729 O O . MET A 1 91 ? -9.120 3.927 -15.538 1.00 87.94 91 MET A O 1
ATOM 733 N N . PRO A 1 92 ? -7.049 3.191 -15.141 1.00 90.19 92 PRO A N 1
ATOM 734 C CA . PRO A 1 92 ? -7.473 1.809 -14.972 1.00 90.19 92 PRO A CA 1
ATOM 735 C C . PRO A 1 92 ? -8.484 1.680 -13.829 1.00 90.19 92 PRO A C 1
ATOM 737 O O . PRO A 1 92 ? -8.341 2.287 -12.768 1.00 90.19 92 PRO A O 1
ATOM 740 N N . SER A 1 93 ? -9.528 0.882 -14.023 1.00 89.44 93 SER A N 1
ATOM 741 C CA . SER A 1 93 ? -10.618 0.755 -13.046 1.00 89.44 93 SER A CA 1
ATOM 742 C C . SER A 1 93 ? -10.195 0.122 -11.719 1.00 89.44 93 SER A C 1
ATOM 744 O O . SER A 1 93 ? -10.889 0.301 -10.715 1.00 89.44 93 SER A O 1
ATOM 746 N N . TYR A 1 94 ? -9.054 -0.575 -11.686 1.00 88.94 94 TYR A N 1
ATOM 747 C CA . TYR A 1 94 ? -8.490 -1.095 -10.446 1.00 88.94 94 TYR A CA 1
ATOM 748 C C . TYR A 1 94 ? -7.868 0.012 -9.576 1.00 88.94 94 TYR A C 1
ATOM 750 O O . TYR A 1 94 ? -7.751 -0.166 -8.367 1.00 88.94 94 TYR A O 1
ATOM 758 N N . VAL A 1 95 ? -7.505 1.173 -10.133 1.00 87.75 95 VAL A N 1
ATOM 759 C CA . VAL A 1 95 ? -6.823 2.251 -9.394 1.00 87.75 95 VAL A CA 1
ATOM 760 C C . VAL A 1 95 ? -7.667 2.800 -8.225 1.00 87.75 95 VAL A C 1
ATOM 762 O O . VAL A 1 95 ? -7.152 2.879 -7.109 1.00 87.75 95 VAL A O 1
ATOM 765 N N . PRO A 1 96 ? -8.981 3.077 -8.369 1.00 88.50 96 PRO A N 1
ATOM 766 C CA . PRO A 1 96 ? -9.827 3.442 -7.227 1.00 88.50 96 PRO A CA 1
ATOM 767 C C . PRO A 1 96 ? -9.866 2.414 -6.090 1.00 88.50 96 PRO A C 1
ATOM 769 O O . PRO A 1 96 ? -10.113 2.782 -4.942 1.00 88.50 96 PRO A O 1
ATOM 772 N N . ILE A 1 97 ? -9.650 1.130 -6.391 1.00 93.69 97 ILE A N 1
ATOM 773 C CA . ILE A 1 97 ? -9.674 0.044 -5.400 1.00 93.69 97 ILE A CA 1
ATOM 774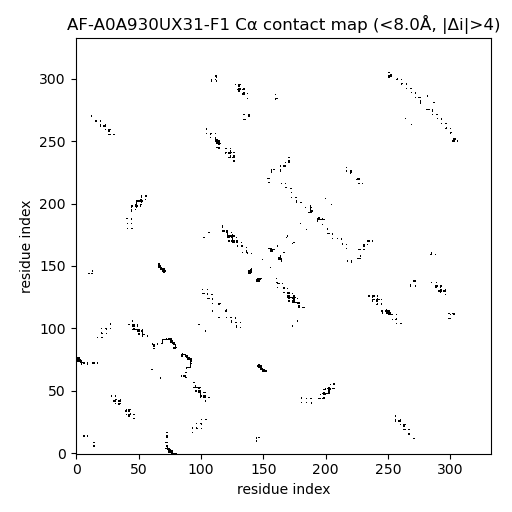 C C . ILE A 1 97 ? -8.272 -0.390 -4.946 1.00 93.69 97 ILE A C 1
ATOM 776 O O . ILE A 1 97 ? -8.158 -1.035 -3.904 1.00 93.69 97 ILE A O 1
ATOM 780 N N . PHE A 1 98 ? -7.216 0.037 -5.645 1.00 93.69 98 PHE A N 1
ATOM 781 C CA . PHE A 1 98 ? -5.810 -0.211 -5.323 1.00 93.69 98 PHE A CA 1
ATOM 782 C C . PHE A 1 98 ? -5.470 0.244 -3.902 1.00 93.69 98 PHE A C 1
ATOM 784 O O . PHE A 1 98 ? -5.089 -0.569 -3.057 1.00 93.69 98 PHE A O 1
ATOM 791 N N . TYR A 1 99 ? -5.673 1.530 -3.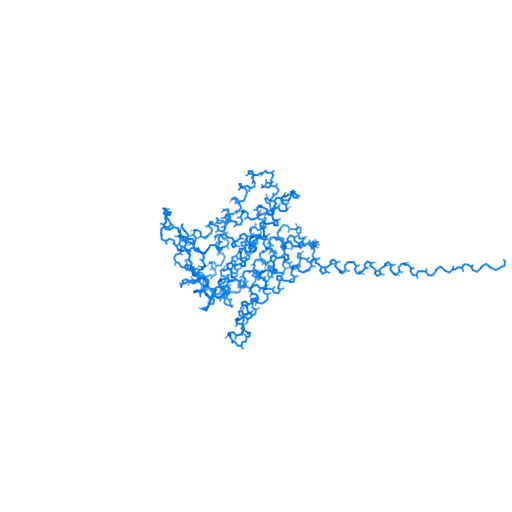601 1.00 94.50 99 TYR A N 1
ATOM 792 C CA . TYR A 1 99 ? -5.350 2.089 -2.287 1.00 94.50 99 TYR A CA 1
ATOM 793 C C . TYR A 1 99 ? -6.164 1.452 -1.156 1.00 94.50 99 TYR A C 1
ATOM 795 O O . TYR A 1 99 ? -5.554 1.066 -0.153 1.00 94.50 99 TYR A O 1
ATOM 803 N N . PRO A 1 100 ? -7.498 1.267 -1.286 1.00 96.94 100 PRO A N 1
ATOM 804 C CA . PRO A 1 100 ? -8.268 0.458 -0.349 1.00 96.94 100 PRO A CA 1
ATOM 805 C C . PRO A 1 100 ? -7.660 -0.914 -0.088 1.00 96.94 100 PRO A C 1
ATOM 807 O O . PRO A 1 100 ? -7.504 -1.281 1.072 1.00 96.94 100 PRO A O 1
ATOM 810 N N . VAL A 1 101 ? -7.282 -1.657 -1.129 1.00 96.81 101 VAL A N 1
ATOM 811 C CA . VAL A 1 101 ? -6.704 -2.996 -0.982 1.00 96.81 101 VAL A CA 1
ATOM 812 C C . VAL A 1 101 ? -5.354 -2.953 -0.274 1.00 96.81 101 VAL A C 1
ATOM 814 O O . VAL A 1 101 ? -5.168 -3.672 0.710 1.00 96.81 101 VAL A O 1
ATOM 817 N N . MET A 1 102 ? -4.423 -2.116 -0.732 1.00 96.12 102 MET A N 1
ATOM 818 C CA . MET A 1 102 ? -3.053 -2.091 -0.213 1.00 96.12 102 MET A CA 1
ATOM 819 C C . MET A 1 102 ? -3.021 -1.603 1.240 1.00 96.12 102 MET A C 1
ATOM 821 O O . MET A 1 102 ? -2.515 -2.300 2.123 1.00 96.12 102 MET A O 1
ATOM 825 N N . LEU A 1 103 ? -3.662 -0.463 1.528 1.00 96.81 103 LEU A N 1
ATOM 826 C CA . LEU A 1 103 ? -3.697 0.106 2.879 1.00 96.81 103 LEU A CA 1
ATOM 827 C C . LEU A 1 103 ? -4.493 -0.771 3.851 1.00 96.81 103 LEU A C 1
ATOM 829 O O . LEU A 1 103 ? -4.097 -0.915 5.010 1.00 96.81 103 LEU A O 1
ATOM 833 N N . TYR A 1 104 ? -5.587 -1.399 3.402 1.00 97.81 104 TYR A N 1
ATOM 834 C CA . TYR A 1 104 ? -6.323 -2.344 4.241 1.00 97.81 104 TYR A CA 1
ATOM 835 C C . TYR A 1 104 ? -5.510 -3.609 4.511 1.00 97.81 104 TYR A C 1
ATOM 837 O O . TYR A 1 104 ? -5.457 -4.058 5.654 1.00 97.81 104 TYR A O 1
ATOM 845 N N . THR A 1 105 ? -4.819 -4.157 3.511 1.00 97.75 105 THR A N 1
ATOM 846 C CA . THR A 1 105 ? -3.930 -5.314 3.697 1.00 97.75 105 THR A CA 1
ATOM 847 C C . THR A 1 105 ? -2.838 -4.995 4.717 1.00 97.75 105 THR A C 1
ATOM 849 O O . THR A 1 105 ? -2.700 -5.721 5.705 1.00 97.75 105 THR A O 1
ATOM 852 N N . GLY A 1 106 ? -2.147 -3.861 4.565 1.00 96.88 106 GLY A N 1
ATOM 853 C CA . GLY A 1 106 ? -1.147 -3.398 5.528 1.00 96.88 106 GLY A CA 1
ATOM 854 C C . GLY A 1 106 ? -1.723 -3.215 6.936 1.00 96.88 106 GLY A C 1
ATOM 855 O O . GLY A 1 106 ? -1.178 -3.742 7.910 1.00 96.88 106 GLY A O 1
ATOM 856 N N . PHE A 1 107 ? -2.885 -2.563 7.055 1.00 97.38 107 PHE A N 1
ATOM 857 C CA . PHE A 1 107 ? -3.614 -2.425 8.320 1.00 97.38 107 PHE A CA 1
ATOM 858 C C . PHE A 1 107 ? -3.896 -3.780 8.982 1.00 97.38 107 PHE A C 1
ATOM 860 O O . PHE A 1 107 ? -3.660 -3.936 10.182 1.00 97.38 107 PHE A O 1
ATOM 867 N N . ARG A 1 108 ? -4.390 -4.764 8.222 1.00 97.31 108 ARG A N 1
ATOM 868 C CA . ARG A 1 108 ? -4.751 -6.090 8.742 1.00 97.31 108 ARG A CA 1
ATOM 869 C C . ARG A 1 108 ? -3.528 -6.883 9.189 1.00 97.31 108 ARG A C 1
ATOM 871 O O . ARG A 1 108 ? -3.601 -7.527 10.235 1.00 97.31 108 ARG A O 1
ATOM 878 N N . ILE A 1 109 ? -2.409 -6.796 8.467 1.00 97.00 109 ILE A N 1
ATOM 879 C CA . ILE A 1 109 ? -1.140 -7.404 8.895 1.00 97.00 109 ILE A CA 1
ATOM 880 C C . ILE A 1 109 ? -0.705 -6.776 10.223 1.00 97.00 109 ILE A C 1
ATOM 882 O O . ILE A 1 109 ? -0.575 -7.488 11.217 1.00 97.00 109 ILE A O 1
ATOM 886 N N . VAL A 1 110 ? -0.586 -5.446 10.290 1.00 96.75 110 VAL A N 1
ATOM 887 C CA . VAL A 1 110 ? -0.188 -4.724 11.512 1.00 96.75 110 VAL A CA 1
ATOM 888 C C . VAL A 1 110 ? -1.101 -5.048 12.700 1.00 96.75 110 VAL A C 1
ATOM 890 O O . VAL A 1 110 ? -0.634 -5.274 13.815 1.00 96.75 110 VAL A O 1
ATOM 893 N N . ASP A 1 111 ? -2.414 -5.081 12.478 1.00 95.75 111 ASP A N 1
ATOM 894 C CA . ASP A 1 111 ? -3.394 -5.422 13.508 1.00 95.75 111 ASP A CA 1
ATOM 895 C C . ASP A 1 111 ? -3.263 -6.869 13.997 1.00 95.75 111 ASP A C 1
ATOM 897 O O . ASP A 1 111 ? -3.421 -7.133 15.191 1.00 95.75 111 ASP A O 1
ATOM 901 N N . SER A 1 112 ? -2.932 -7.801 13.100 1.00 95.88 112 SER A N 1
ATOM 902 C CA . SER A 1 112 ? -2.687 -9.202 13.449 1.00 95.88 112 SER A CA 1
ATOM 903 C C . SER A 1 112 ? -1.405 -9.403 14.259 1.00 95.88 112 SER A C 1
ATOM 905 O O . SER A 1 112 ? -1.331 -10.339 15.049 1.00 95.88 112 SER A O 1
ATOM 907 N N . LEU A 1 113 ? -0.425 -8.505 14.141 1.00 95.62 113 LEU A N 1
ATOM 908 C CA . LEU A 1 113 ? 0.823 -8.552 14.913 1.00 95.62 113 LEU A CA 1
ATOM 909 C C . LEU A 1 113 ? 0.641 -8.055 16.358 1.00 95.62 113 LEU A C 1
ATOM 911 O O . LEU A 1 113 ? 1.499 -8.277 17.209 1.00 95.62 113 LEU A O 1
ATOM 915 N N . GLY A 1 114 ? -0.492 -7.415 16.672 1.00 94.44 114 GLY A N 1
ATOM 916 C CA . GLY A 1 114 ? -0.829 -7.016 18.039 1.00 94.44 114 GLY A CA 1
ATOM 917 C C . GLY A 1 114 ? 0.098 -5.951 18.629 1.00 94.44 114 GLY A C 1
ATOM 918 O O . GLY A 1 114 ? 0.315 -5.941 19.841 1.00 94.44 114 GLY A O 1
ATOM 919 N N . ILE A 1 115 ? 0.651 -5.076 17.786 1.00 95.50 115 ILE A N 1
ATOM 920 C CA . ILE A 1 115 ? 1.475 -3.932 18.199 1.00 95.50 115 ILE A CA 1
ATOM 921 C C . ILE A 1 115 ? 0.567 -2.876 18.846 1.00 95.50 115 ILE A C 1
ATOM 923 O O . ILE A 1 115 ? -0.422 -2.450 18.246 1.00 95.50 115 ILE A O 1
ATOM 927 N N . THR A 1 116 ? 0.888 -2.442 20.066 1.00 93.94 116 THR A N 1
ATOM 928 C CA . THR A 1 116 ? 0.037 -1.524 20.850 1.00 93.94 116 THR A CA 1
ATOM 929 C C . THR A 1 116 ? 0.496 -0.070 20.798 1.00 93.94 116 THR A C 1
ATOM 931 O O . THR A 1 116 ? -0.342 0.831 20.799 1.00 93.94 116 THR A O 1
ATOM 934 N N . ALA A 1 117 ? 1.805 0.180 20.732 1.00 96.69 117 ALA A N 1
ATOM 935 C CA . ALA A 1 117 ? 2.345 1.533 20.691 1.00 96.69 117 ALA A CA 1
ATOM 936 C C . ALA A 1 117 ? 2.022 2.205 19.347 1.00 96.69 117 ALA A C 1
ATOM 938 O O . ALA A 1 117 ? 2.429 1.725 18.290 1.00 96.69 117 ALA A O 1
ATOM 939 N N . LEU A 1 118 ? 1.315 3.340 19.398 1.00 96.69 118 LEU A N 1
ATOM 940 C CA . LEU A 1 118 ? 0.772 4.033 18.223 1.00 96.69 118 LEU A CA 1
ATOM 941 C C . LEU A 1 118 ? 1.827 4.297 17.139 1.00 96.69 118 LEU A C 1
ATOM 943 O O . LEU A 1 118 ? 1.619 3.948 15.980 1.00 96.69 118 LEU A O 1
ATOM 947 N N . LEU A 1 119 ? 2.962 4.891 17.518 1.00 97.12 119 LEU A N 1
ATOM 948 C CA . LEU A 1 119 ? 4.004 5.265 16.562 1.00 97.12 119 LEU A CA 1
ATOM 949 C C . LEU A 1 119 ? 4.699 4.037 15.960 1.00 97.12 119 LEU A C 1
ATOM 951 O O . LEU A 1 119 ? 4.908 3.980 14.754 1.00 97.12 119 LEU A O 1
ATOM 955 N N . GLN A 1 120 ? 4.993 3.023 16.776 1.00 97.19 120 GLN A N 1
ATOM 956 C CA . GLN A 1 120 ? 5.572 1.766 16.290 1.00 97.19 120 GLN A CA 1
ATOM 957 C C . GLN A 1 120 ? 4.629 1.058 15.317 1.00 97.19 120 GLN A C 1
ATOM 959 O O . GLN A 1 120 ? 5.062 0.546 14.292 1.00 97.19 120 GLN A O 1
ATOM 964 N N . ARG A 1 121 ? 3.329 1.070 15.622 1.00 96.00 121 ARG A N 1
ATOM 965 C CA . ARG A 1 121 ? 2.282 0.488 14.786 1.00 96.00 121 ARG A CA 1
ATOM 966 C C . ARG A 1 121 ? 2.175 1.193 13.433 1.00 96.00 121 ARG A C 1
ATOM 968 O O . ARG A 1 121 ? 2.029 0.530 12.411 1.00 96.00 121 ARG A O 1
ATOM 975 N N . ALA A 1 122 ? 2.265 2.521 13.431 1.00 97.19 122 ALA A N 1
ATOM 976 C CA . ALA A 1 122 ? 2.301 3.327 12.217 1.00 97.19 122 ALA A CA 1
ATOM 977 C C . ALA A 1 122 ? 3.552 3.031 11.374 1.00 97.19 122 ALA A C 1
ATOM 979 O O . ALA A 1 122 ? 3.427 2.680 10.206 1.00 97.19 122 ALA A O 1
ATOM 980 N N . ILE A 1 123 ? 4.745 3.087 11.975 1.00 97.06 123 ILE A N 1
ATOM 981 C CA . ILE A 1 123 ? 6.014 2.844 11.270 1.00 97.06 123 ILE A CA 1
ATOM 982 C C . ILE A 1 123 ? 6.085 1.412 10.720 1.00 97.06 123 ILE A C 1
ATOM 984 O O . ILE A 1 123 ? 6.471 1.221 9.570 1.00 97.06 123 ILE A O 1
ATOM 988 N N . ALA A 1 124 ? 5.646 0.411 11.493 1.00 96.62 124 ALA A N 1
ATOM 989 C CA . ALA A 1 124 ? 5.530 -0.966 11.010 1.00 96.62 124 ALA A CA 1
ATOM 990 C C . ALA A 1 124 ? 4.587 -1.069 9.803 1.00 96.62 124 ALA A C 1
ATOM 992 O O . ALA A 1 124 ? 4.863 -1.808 8.864 1.00 96.62 124 ALA A O 1
ATOM 993 N N . GLY A 1 125 ? 3.508 -0.284 9.804 1.00 96.06 125 GLY A N 1
ATOM 994 C CA . GLY A 1 125 ? 2.647 -0.092 8.645 1.00 96.06 125 GLY A CA 1
ATOM 995 C C . GLY A 1 125 ? 3.381 0.399 7.413 1.00 96.06 125 GLY A C 1
ATOM 996 O O . GLY A 1 125 ? 3.252 -0.221 6.367 1.00 96.06 125 GLY A O 1
ATOM 997 N N . GLY A 1 126 ? 4.176 1.462 7.541 1.00 95.75 126 GLY A N 1
ATOM 998 C CA . GLY A 1 126 ? 5.013 1.971 6.451 1.00 95.75 126 GLY A CA 1
ATOM 999 C C . GLY A 1 126 ? 5.975 0.914 5.899 1.00 95.75 126 GLY A C 1
ATOM 1000 O O . GLY A 1 126 ? 6.057 0.737 4.690 1.00 95.75 126 GLY A O 1
ATOM 1001 N N . ALA A 1 127 ? 6.633 0.140 6.770 1.00 96.62 127 ALA A N 1
ATOM 1002 C CA . ALA A 1 127 ? 7.513 -0.958 6.351 1.00 96.62 127 ALA A CA 1
ATOM 1003 C C . ALA A 1 127 ? 6.760 -2.084 5.611 1.00 96.62 127 ALA A C 1
ATOM 1005 O O . ALA A 1 127 ? 7.253 -2.640 4.634 1.00 96.62 127 ALA A O 1
ATOM 1006 N N . ILE A 1 128 ? 5.540 -2.408 6.047 1.00 96.31 128 ILE A N 1
ATOM 1007 C CA . ILE A 1 128 ? 4.686 -3.392 5.369 1.00 96.31 128 ILE A CA 1
ATOM 1008 C C . ILE A 1 128 ? 4.180 -2.859 4.027 1.00 96.31 128 ILE A C 1
ATOM 1010 O O . ILE A 1 128 ? 4.130 -3.614 3.061 1.00 96.31 128 ILE A O 1
ATOM 1014 N N . MET A 1 129 ? 3.830 -1.574 3.951 1.00 96.06 129 MET A N 1
ATOM 1015 C CA . MET A 1 129 ? 3.446 -0.927 2.696 1.00 96.06 129 MET A CA 1
ATOM 1016 C C . MET A 1 129 ? 4.604 -0.923 1.704 1.00 96.06 129 MET A C 1
ATOM 1018 O O . MET A 1 129 ? 4.384 -1.223 0.541 1.00 96.06 129 MET A O 1
ATOM 1022 N N . LEU A 1 130 ? 5.835 -0.702 2.171 1.00 94.50 130 LEU A N 1
ATOM 1023 C CA . LEU A 1 130 ? 7.045 -0.859 1.367 1.00 94.50 130 LEU A CA 1
ATOM 1024 C C . LEU A 1 130 ? 7.144 -2.290 0.787 1.00 94.50 130 LEU A C 1
ATOM 1026 O O . LEU A 1 130 ? 7.362 -2.456 -0.407 1.00 94.50 130 LEU A O 1
ATOM 1030 N N . ALA A 1 131 ? 6.907 -3.334 1.591 1.00 96.00 131 ALA A N 1
ATOM 1031 C CA . ALA A 1 131 ? 6.909 -4.723 1.104 1.00 96.00 131 ALA A CA 1
ATOM 1032 C C . ALA A 1 131 ? 5.767 -5.051 0.127 1.00 96.00 131 ALA A C 1
ATOM 1034 O O . ALA A 1 131 ? 5.964 -5.845 -0.790 1.00 96.00 131 ALA A O 1
ATOM 1035 N N . LEU A 1 132 ? 4.578 -4.477 0.342 1.00 95.75 132 LEU A N 1
ATOM 1036 C CA . LEU A 1 132 ? 3.450 -4.593 -0.583 1.00 95.75 132 LEU A CA 1
ATOM 1037 C C . LEU A 1 132 ? 3.772 -3.906 -1.902 1.00 95.75 132 LEU A C 1
ATOM 1039 O O . LEU A 1 132 ? 3.513 -4.466 -2.954 1.00 95.75 132 LEU A O 1
ATOM 1043 N N . ASP A 1 133 ? 4.346 -2.718 -1.854 1.00 92.75 133 ASP A N 1
ATOM 1044 C CA . ASP A 1 133 ? 4.515 -1.877 -3.023 1.00 92.75 133 ASP A CA 1
ATOM 1045 C C . ASP A 1 133 ? 5.684 -2.286 -3.915 1.00 92.75 133 ASP A C 1
ATOM 1047 O O . ASP A 1 133 ? 5.541 -2.205 -5.126 1.00 92.75 133 ASP A O 1
ATOM 1051 N N . ALA A 1 134 ? 6.796 -2.787 -3.364 1.00 92.50 134 ALA A N 1
ATOM 1052 C CA . ALA A 1 134 ? 7.975 -3.116 -4.173 1.00 92.50 134 ALA A CA 1
ATOM 1053 C C . ALA A 1 134 ? 7.665 -4.065 -5.352 1.00 92.50 134 ALA A C 1
ATOM 1055 O O . ALA A 1 134 ? 8.047 -3.739 -6.476 1.00 92.50 134 ALA A O 1
ATOM 1056 N N . PRO A 1 135 ? 6.951 -5.197 -5.155 1.00 94.44 135 PRO A N 1
ATOM 1057 C CA . PRO A 1 135 ? 6.526 -6.054 -6.260 1.00 94.44 135 PRO A CA 1
ATOM 1058 C C . PRO A 1 135 ? 5.656 -5.307 -7.267 1.00 94.44 135 PRO A C 1
ATOM 1060 O O . PRO A 1 135 ? 5.908 -5.386 -8.458 1.00 94.44 135 PRO A O 1
ATOM 1063 N N . TYR A 1 136 ? 4.681 -4.527 -6.795 1.00 93.88 136 TYR A N 1
ATOM 1064 C CA . TYR A 1 136 ? 3.790 -3.772 -7.668 1.00 93.88 136 TYR A CA 1
ATOM 1065 C C . TYR A 1 136 ? 4.570 -2.736 -8.496 1.00 93.88 136 TYR A C 1
ATOM 1067 O O . TYR A 1 136 ? 4.563 -2.765 -9.722 1.00 93.88 136 TYR A O 1
ATOM 1075 N N . ILE A 1 137 ? 5.303 -1.832 -7.855 1.00 91.12 137 ILE A N 1
ATOM 1076 C CA . ILE A 1 137 ? 5.914 -0.720 -8.575 1.00 91.12 137 ILE A CA 1
ATOM 1077 C C . ILE A 1 137 ? 6.997 -1.177 -9.554 1.00 91.12 137 ILE A C 1
ATOM 1079 O O . ILE A 1 137 ? 7.066 -0.671 -10.676 1.00 91.12 137 ILE A O 1
ATOM 1083 N N . ILE A 1 138 ? 7.832 -2.136 -9.149 1.00 91.69 138 ILE A N 1
ATOM 1084 C CA . ILE A 1 138 ? 8.893 -2.649 -10.020 1.00 91.69 138 ILE A CA 1
ATOM 1085 C C . ILE A 1 138 ? 8.274 -3.327 -11.241 1.00 91.69 138 ILE A C 1
ATOM 1087 O O . ILE A 1 138 ? 8.680 -3.037 -12.363 1.00 91.69 138 ILE A O 1
ATOM 1091 N N . GLU A 1 139 ? 7.286 -4.196 -11.030 1.00 92.19 139 GLU A N 1
ATOM 1092 C CA . GLU A 1 139 ? 6.626 -4.940 -12.100 1.00 92.19 139 GLU A CA 1
ATOM 1093 C C . GLU A 1 139 ? 5.915 -4.012 -13.095 1.00 92.19 139 GLU A C 1
ATOM 1095 O O . GLU A 1 139 ? 6.047 -4.174 -14.310 1.00 92.19 139 GLU A O 1
ATOM 1100 N N . GLY A 1 140 ? 5.229 -2.981 -12.595 1.00 89.69 140 GLY A N 1
ATOM 1101 C CA . GLY A 1 140 ? 4.526 -2.017 -13.436 1.00 89.69 140 GLY A CA 1
ATOM 1102 C C . GLY A 1 140 ? 5.428 -1.167 -14.324 1.00 89.69 140 GLY A C 1
ATOM 1103 O O . GLY A 1 140 ? 4.987 -0.746 -15.396 1.00 89.69 140 GLY A O 1
ATOM 1104 N N . GLY A 1 141 ? 6.687 -0.965 -13.924 1.00 86.75 141 GLY A N 1
ATOM 1105 C CA . GLY A 1 141 ? 7.696 -0.242 -14.700 1.00 86.75 141 GLY A CA 1
ATOM 1106 C C . GLY A 1 141 ? 8.442 -1.086 -15.741 1.00 86.75 141 GLY A C 1
ATOM 1107 O O . GLY A 1 141 ? 9.232 -0.536 -16.513 1.00 86.75 141 GLY A O 1
ATOM 1108 N N . LEU A 1 142 ? 8.230 -2.407 -15.789 1.00 88.94 142 LEU A N 1
ATOM 1109 C CA . LEU A 1 142 ? 8.919 -3.276 -16.746 1.00 88.94 142 LEU A CA 1
ATOM 1110 C C . LEU A 1 142 ? 8.422 -3.031 -18.175 1.00 88.94 142 LEU A C 1
ATOM 1112 O O . LEU A 1 142 ? 7.221 -2.968 -18.434 1.00 88.94 142 LEU A O 1
ATOM 1116 N N . ARG A 1 143 ? 9.354 -2.959 -19.135 1.00 87.62 143 ARG A N 1
ATOM 1117 C CA . ARG A 1 143 ? 9.069 -2.615 -20.544 1.00 87.62 143 ARG A CA 1
ATOM 1118 C C . ARG A 1 143 ? 8.135 -3.596 -21.259 1.00 87.62 143 ARG A C 1
ATOM 1120 O O . ARG A 1 143 ? 7.494 -3.210 -22.229 1.00 87.62 143 ARG A O 1
ATOM 1127 N N . HIS A 1 144 ? 8.071 -4.848 -20.812 1.00 87.25 144 HIS A N 1
ATOM 1128 C CA . HIS A 1 144 ? 7.200 -5.891 -21.369 1.00 87.25 144 HIS A CA 1
ATOM 1129 C C . HIS A 1 144 ? 5.861 -6.033 -20.631 1.00 87.25 144 HIS A C 1
ATOM 1131 O O . HIS A 1 144 ? 5.026 -6.831 -21.049 1.00 87.25 144 HIS A O 1
ATOM 1137 N N . VAL A 1 145 ? 5.646 -5.267 -19.556 1.00 87.56 145 VAL A N 1
ATOM 1138 C CA . VAL A 1 145 ? 4.419 -5.292 -18.748 1.00 87.56 145 VAL A CA 1
ATOM 1139 C C . VAL A 1 145 ? 3.681 -3.955 -18.839 1.00 87.56 145 VAL A C 1
ATOM 1141 O O . VAL A 1 145 ? 2.524 -3.925 -19.257 1.00 87.56 145 VAL A O 1
ATOM 1144 N N . VAL A 1 146 ? 4.364 -2.857 -18.500 1.00 87.88 146 VAL A N 1
ATOM 1145 C CA . VAL A 1 146 ? 3.921 -1.457 -18.621 1.00 87.88 146 VAL A CA 1
ATOM 1146 C C . VAL A 1 146 ? 2.514 -1.219 -18.060 1.00 87.88 146 VAL A C 1
ATOM 1148 O O . VAL A 1 146 ? 1.519 -1.130 -18.795 1.00 87.88 146 VAL A O 1
ATOM 1151 N N . TRP A 1 147 ? 2.430 -1.107 -16.734 1.00 88.94 147 TRP A N 1
ATOM 1152 C CA . TRP A 1 147 ? 1.223 -0.625 -16.048 1.00 88.94 147 TRP A CA 1
ATOM 1153 C C . TRP A 1 147 ? 1.127 0.889 -16.091 1.00 88.94 147 TRP A C 1
ATOM 1155 O O . TRP A 1 147 ? 0.031 1.417 -16.226 1.00 88.94 147 TRP A O 1
ATOM 1165 N N . TRP A 1 148 ? 2.268 1.568 -16.038 1.00 85.19 148 TRP A N 1
ATOM 1166 C CA . TRP A 1 148 ? 2.390 3.002 -16.243 1.00 85.19 148 TRP A CA 1
ATOM 1167 C C . TRP A 1 148 ? 3.765 3.339 -16.805 1.00 85.19 148 TRP A C 1
ATOM 1169 O O . TRP A 1 148 ? 4.703 2.541 -16.767 1.00 85.19 148 TRP A O 1
ATOM 1179 N N . THR A 1 149 ? 3.892 4.565 -17.287 1.00 79.31 149 THR A N 1
ATOM 1180 C CA . THR A 1 149 ? 5.164 5.169 -17.658 1.00 79.31 149 THR A CA 1
ATOM 1181 C C . THR A 1 149 ? 5.269 6.548 -17.034 1.00 79.31 149 THR A C 1
ATOM 1183 O O . THR A 1 149 ? 4.336 7.351 -17.117 1.00 79.31 149 THR A O 1
ATOM 1186 N N . TRP A 1 150 ? 6.426 6.823 -16.445 1.00 73.94 150 TRP A N 1
ATOM 1187 C CA . TRP A 1 150 ? 6.803 8.153 -15.990 1.00 73.94 150 TRP A CA 1
ATOM 1188 C C . TRP A 1 150 ? 7.533 8.890 -17.117 1.00 73.94 150 TRP A C 1
ATOM 1190 O O . TRP A 1 150 ? 8.337 8.292 -17.831 1.00 73.94 150 TRP A O 1
ATOM 1200 N N . GLY A 1 151 ? 7.251 10.180 -17.282 1.00 69.25 151 GLY A N 1
ATOM 1201 C CA . GLY A 1 151 ? 8.024 11.071 -18.143 1.00 69.25 151 GLY A CA 1
ATOM 1202 C C . GLY A 1 151 ? 9.410 11.368 -17.563 1.00 69.25 151 GLY A C 1
ATOM 1203 O O . GLY A 1 151 ? 9.694 11.040 -16.410 1.00 69.25 151 GLY A O 1
ATOM 1204 N N . ASP A 1 152 ? 10.262 12.027 -18.352 1.00 65.12 152 ASP A N 1
ATOM 1205 C CA . ASP A 1 152 ? 11.656 12.335 -17.996 1.00 65.12 152 ASP A CA 1
ATOM 1206 C C . ASP A 1 152 ? 11.749 13.356 -16.855 1.00 65.12 152 ASP A C 1
ATOM 1208 O O . ASP A 1 152 ? 11.873 14.566 -17.056 1.00 65.12 152 ASP A O 1
ATOM 1212 N N . TRP A 1 153 ? 11.645 12.858 -15.627 1.00 65.06 153 TRP A N 1
ATOM 1213 C CA . TRP A 1 153 ? 11.618 13.648 -14.406 1.00 65.06 153 TRP A CA 1
ATOM 1214 C C . TRP A 1 153 ? 12.729 13.200 -13.459 1.00 65.06 153 TRP A C 1
ATOM 1216 O O . TRP A 1 153 ? 12.719 12.082 -12.948 1.00 65.06 153 TRP A O 1
ATOM 1226 N N . ASN A 1 154 ? 13.641 14.123 -13.136 1.00 63.00 154 ASN A N 1
ATOM 1227 C CA . ASN A 1 154 ? 14.769 13.894 -12.216 1.00 63.00 154 ASN A CA 1
ATOM 1228 C C . ASN A 1 154 ? 14.343 13.461 -10.797 1.00 63.00 154 ASN A C 1
ATOM 1230 O O . ASN A 1 154 ? 15.178 13.035 -10.001 1.00 63.00 154 ASN A O 1
ATOM 1234 N N . LEU A 1 155 ? 13.052 13.586 -10.475 1.00 65.25 155 LEU A N 1
ATOM 1235 C CA . LEU A 1 155 ? 12.455 13.166 -9.212 1.00 65.25 155 LEU A CA 1
ATOM 1236 C C . LEU A 1 155 ? 12.283 11.647 -9.087 1.00 65.25 155 LEU A C 1
ATOM 1238 O O . LEU A 1 155 ? 12.249 11.157 -7.961 1.00 65.25 155 LEU A O 1
ATOM 1242 N N . TYR A 1 156 ? 12.234 10.905 -10.196 1.00 68.31 156 TYR A N 1
ATOM 1243 C CA . TYR A 1 156 ? 12.036 9.451 -10.209 1.00 68.31 156 TYR A CA 1
ATOM 1244 C C . TYR A 1 156 ? 13.359 8.710 -10.413 1.00 68.31 156 TYR A C 1
ATOM 1246 O O . TYR A 1 156 ? 13.510 7.908 -11.335 1.00 68.31 156 TYR A O 1
ATOM 1254 N N . GLN A 1 157 ? 14.346 8.976 -9.552 1.00 76.62 157 GLN A N 1
ATOM 1255 C CA . GLN A 1 157 ? 15.581 8.193 -9.574 1.00 76.62 157 GLN A CA 1
ATOM 1256 C C . GLN A 1 157 ? 15.257 6.735 -9.243 1.00 76.62 157 GLN A C 1
ATOM 1258 O O . GLN A 1 157 ? 14.692 6.432 -8.191 1.00 76.62 157 GLN A O 1
ATOM 1263 N N . LEU A 1 158 ? 15.621 5.825 -10.143 1.00 74.19 158 LEU A N 1
ATOM 1264 C CA . LEU A 1 158 ? 15.418 4.400 -9.927 1.00 74.19 158 LEU A CA 1
ATOM 1265 C C . LEU A 1 158 ? 16.464 3.858 -8.949 1.00 74.19 158 LEU A C 1
ATOM 1267 O O . LEU A 1 158 ? 17.669 4.023 -9.132 1.00 74.19 158 LEU A O 1
ATOM 1271 N N . TRP A 1 159 ? 15.991 3.140 -7.940 1.00 71.69 159 TRP A N 1
ATOM 1272 C CA . TRP A 1 159 ? 16.777 2.300 -7.055 1.00 71.69 159 TRP A CA 1
ATOM 1273 C C . TRP A 1 159 ? 16.369 0.845 -7.290 1.00 71.69 159 TRP A C 1
ATOM 1275 O O . TRP A 1 159 ? 15.304 0.409 -6.871 1.00 71.69 159 TRP A O 1
ATOM 1285 N N . GLN A 1 160 ? 17.205 0.085 -8.003 1.00 70.62 160 GLN A N 1
ATOM 1286 C CA . GLN A 1 160 ? 16.940 -1.328 -8.327 1.00 70.62 160 GLN A CA 1
ATOM 1287 C C . GLN A 1 160 ? 15.633 -1.578 -9.098 1.00 70.62 160 GLN A C 1
ATOM 1289 O O . GLN A 1 160 ? 14.944 -2.567 -8.867 1.00 70.62 160 GLN A O 1
ATOM 1294 N N . GLY A 1 161 ? 15.286 -0.672 -10.017 1.00 69.00 161 GLY A N 1
ATOM 1295 C CA . GLY A 1 161 ? 14.031 -0.728 -10.778 1.00 69.00 161 GLY A CA 1
ATOM 1296 C C . GLY A 1 161 ? 12.822 -0.149 -10.038 1.00 69.00 161 GLY A C 1
ATOM 1297 O O . GLY A 1 161 ? 11.761 -0.018 -10.633 1.00 69.00 161 GLY A O 1
ATOM 1298 N N . TRP A 1 162 ? 12.983 0.257 -8.776 1.00 77.62 162 TRP A N 1
ATOM 1299 C CA . TRP A 1 162 ? 11.954 0.922 -7.984 1.00 77.62 162 TRP A CA 1
ATOM 1300 C C . TRP A 1 162 ? 12.222 2.427 -7.931 1.00 77.62 162 TRP A C 1
ATOM 1302 O O . TRP A 1 162 ? 13.292 2.820 -7.459 1.00 77.62 162 TRP A O 1
ATOM 1312 N N . PRO A 1 163 ? 11.315 3.307 -8.381 1.00 81.62 163 PRO A N 1
ATOM 1313 C CA . PRO A 1 163 ? 11.486 4.732 -8.152 1.00 81.62 163 PRO A CA 1
ATOM 1314 C C . PRO A 1 163 ? 11.606 5.032 -6.653 1.00 81.62 163 PRO A C 1
ATOM 1316 O O . PRO A 1 163 ? 10.747 4.675 -5.847 1.00 81.62 163 PRO A O 1
ATOM 1319 N N . ALA A 1 164 ? 12.690 5.704 -6.265 1.00 84.62 164 ALA A N 1
ATOM 1320 C CA . ALA A 1 164 ? 12.958 6.039 -4.869 1.00 84.62 164 ALA A CA 1
ATOM 1321 C C . ALA A 1 164 ? 11.870 6.952 -4.274 1.00 84.62 164 ALA A C 1
ATOM 1323 O O . ALA A 1 164 ? 11.581 6.857 -3.082 1.00 84.62 164 ALA A O 1
ATOM 1324 N N . MET A 1 165 ? 11.218 7.766 -5.111 1.00 83.94 165 MET A N 1
ATOM 1325 C CA . MET A 1 165 ? 10.022 8.530 -4.751 1.00 83.94 165 MET A CA 1
ATOM 1326 C C . MET A 1 165 ? 8.870 7.627 -4.283 1.00 83.94 165 MET A C 1
ATOM 1328 O O . MET A 1 165 ? 8.270 7.910 -3.252 1.00 83.94 165 MET A O 1
ATOM 1332 N N . ASP A 1 166 ? 8.599 6.516 -4.973 1.00 85.81 166 ASP A N 1
ATOM 1333 C CA . ASP A 1 166 ? 7.540 5.576 -4.583 1.00 85.81 166 ASP A CA 1
ATOM 1334 C C . ASP A 1 166 ? 7.897 4.852 -3.278 1.00 85.81 166 ASP A C 1
ATOM 1336 O O . ASP A 1 166 ? 7.094 4.774 -2.349 1.00 85.81 166 ASP A O 1
ATOM 1340 N N . ALA A 1 167 ? 9.147 4.410 -3.132 1.00 87.69 167 ALA A N 1
ATOM 1341 C CA . ALA A 1 167 ? 9.610 3.795 -1.890 1.00 87.69 167 ALA A CA 1
ATOM 1342 C C . ALA A 1 167 ? 9.510 4.766 -0.687 1.00 87.69 167 ALA A C 1
ATOM 1344 O O . ALA A 1 167 ? 9.112 4.375 0.423 1.00 87.69 167 ALA A O 1
ATOM 1345 N N . TRP A 1 168 ? 9.842 6.048 -0.898 1.00 90.12 168 TRP A N 1
ATOM 1346 C CA . TRP A 1 168 ? 9.656 7.116 0.091 1.00 90.12 168 TRP A CA 1
ATOM 1347 C C . TRP A 1 168 ? 8.182 7.286 0.425 1.00 90.12 168 TRP A C 1
ATOM 1349 O O . TRP A 1 168 ? 7.808 7.329 1.606 1.00 90.12 168 TRP A O 1
ATOM 1359 N N . TRP A 1 169 ? 7.356 7.344 -0.622 1.00 89.25 169 TRP A N 1
ATOM 1360 C CA . TRP A 1 169 ? 5.921 7.514 -0.526 1.00 89.25 169 TRP A CA 1
ATOM 1361 C C . TRP A 1 169 ? 5.313 6.442 0.372 1.00 89.25 169 TRP A C 1
ATOM 1363 O O . TRP A 1 169 ? 4.710 6.728 1.403 1.00 89.25 169 TRP A O 1
ATOM 1373 N N . GLN A 1 170 ? 5.560 5.176 0.072 1.00 88.44 170 GLN A N 1
ATOM 1374 C CA . GLN A 1 170 ? 4.931 4.082 0.804 1.00 88.44 170 GLN A CA 1
ATOM 1375 C C . GLN A 1 170 ? 5.381 3.992 2.254 1.00 88.44 170 GLN A C 1
ATOM 1377 O O . GLN A 1 170 ? 4.570 3.716 3.144 1.00 88.44 170 GLN A O 1
ATOM 1382 N N . THR A 1 171 ? 6.653 4.289 2.520 1.00 90.94 171 THR A N 1
ATOM 1383 C CA . THR A 1 171 ? 7.164 4.249 3.890 1.00 90.94 171 THR A CA 1
ATOM 1384 C C . THR A 1 171 ? 6.575 5.373 4.737 1.00 90.94 171 THR A C 1
ATOM 1386 O O . THR A 1 171 ? 6.167 5.141 5.877 1.00 90.94 171 THR A O 1
ATOM 1389 N N . THR A 1 172 ? 6.506 6.593 4.197 1.00 93.19 172 THR A N 1
ATOM 1390 C CA . THR A 1 172 ? 6.087 7.775 4.964 1.00 93.19 172 THR A CA 1
ATOM 1391 C C . THR A 1 172 ? 4.571 7.975 4.963 1.00 93.19 172 THR A C 1
ATOM 1393 O O . THR A 1 172 ? 3.994 8.156 6.039 1.00 93.19 172 THR A O 1
ATOM 1396 N N . TRP A 1 173 ? 3.887 7.851 3.820 1.00 91.94 173 TRP A N 1
ATOM 1397 C CA . TRP A 1 173 ? 2.422 7.937 3.747 1.00 91.94 173 TRP A CA 1
ATOM 1398 C C . TRP A 1 173 ? 1.752 6.731 4.361 1.00 91.94 173 TRP A C 1
ATOM 1400 O O . TRP A 1 173 ? 0.793 6.912 5.105 1.00 91.94 173 TRP A O 1
ATOM 1410 N N . GLY A 1 174 ? 2.240 5.516 4.098 1.00 92.75 174 GLY A N 1
ATOM 1411 C CA . GLY A 1 174 ? 1.687 4.313 4.719 1.00 92.75 174 GLY A CA 1
ATOM 1412 C C . GLY A 1 174 ? 1.697 4.431 6.245 1.00 92.75 174 GLY A C 1
ATOM 1413 O O . GLY A 1 174 ? 0.690 4.166 6.912 1.00 92.75 174 GLY A O 1
ATOM 1414 N N . ALA A 1 175 ? 2.802 4.942 6.800 1.00 96.00 175 ALA A N 1
ATOM 1415 C CA . ALA A 1 175 ? 2.910 5.228 8.223 1.00 96.00 175 ALA A CA 1
ATOM 1416 C C . ALA A 1 175 ? 1.981 6.364 8.676 1.00 96.00 175 ALA A C 1
ATOM 1418 O O . ALA A 1 175 ? 1.256 6.194 9.659 1.00 96.00 175 ALA A O 1
ATOM 1419 N N . ALA A 1 176 ? 1.949 7.498 7.973 1.00 96.56 176 ALA A N 1
ATOM 1420 C CA . ALA A 1 176 ? 1.086 8.630 8.317 1.00 96.56 176 ALA A CA 1
ATOM 1421 C C . ALA A 1 176 ? -0.409 8.266 8.258 1.00 96.56 176 ALA A C 1
ATOM 1423 O O . ALA A 1 176 ? -1.176 8.636 9.150 1.00 96.56 176 ALA A O 1
ATOM 1424 N N . PHE A 1 177 ? -0.813 7.479 7.258 1.00 96.69 177 PHE A N 1
ATOM 1425 C CA . PHE A 1 177 ? -2.167 6.968 7.095 1.00 96.69 177 PHE A CA 1
ATOM 1426 C C . PHE A 1 177 ? -2.574 6.108 8.282 1.00 96.69 177 PHE A C 1
ATOM 1428 O O . PHE A 1 177 ? -3.578 6.390 8.943 1.00 96.69 177 PHE A O 1
ATOM 1435 N N . LEU A 1 178 ? -1.774 5.091 8.613 1.00 96.88 178 LEU A N 1
ATOM 1436 C CA . LEU A 1 178 ? -2.080 4.234 9.752 1.00 96.88 178 LEU A CA 1
ATOM 1437 C C . LEU A 1 178 ? -2.007 4.992 11.078 1.00 96.88 178 LEU A C 1
ATOM 1439 O O . LEU A 1 178 ? -2.848 4.756 11.946 1.00 96.88 178 LEU A O 1
ATOM 1443 N N . PHE A 1 179 ? -1.071 5.930 11.237 1.00 97.62 179 PHE A N 1
ATOM 1444 C CA . PHE A 1 179 ? -1.032 6.811 12.401 1.00 97.62 179 PHE A CA 1
ATOM 1445 C C . PHE A 1 179 ? -2.357 7.557 12.566 1.00 97.62 179 PHE A C 1
ATOM 1447 O O . PHE A 1 179 ? -2.961 7.486 13.637 1.00 97.62 179 PHE A O 1
ATOM 1454 N N . ALA A 1 180 ? -2.839 8.219 11.511 1.00 97.62 180 ALA A N 1
ATOM 1455 C CA . ALA A 1 180 ? -4.089 8.969 11.535 1.00 97.62 180 ALA A CA 1
ATOM 1456 C C . ALA A 1 180 ? -5.288 8.057 11.835 1.00 97.62 180 ALA A C 1
ATOM 1458 O O . ALA A 1 180 ? -6.077 8.352 12.735 1.00 97.62 180 ALA A O 1
ATOM 1459 N N . VAL A 1 181 ? -5.388 6.907 11.162 1.00 97.75 181 VAL A N 1
ATOM 1460 C CA . VAL A 1 181 ? -6.431 5.910 11.435 1.00 97.75 181 VAL A CA 1
ATOM 1461 C C . VAL A 1 181 ? -6.419 5.500 12.904 1.00 97.75 181 VAL A C 1
ATOM 1463 O O . VAL A 1 181 ? -7.448 5.602 13.565 1.00 97.75 181 VAL A O 1
ATOM 1466 N N . TYR A 1 182 ? -5.285 5.064 13.454 1.00 97.31 182 TYR A N 1
ATOM 1467 C CA . TYR A 1 182 ? -5.232 4.601 14.843 1.00 97.31 182 TYR A CA 1
ATOM 1468 C C . TYR A 1 182 ? -5.468 5.726 15.848 1.00 97.31 182 TYR A C 1
ATOM 1470 O O . TYR A 1 182 ? -6.144 5.515 16.857 1.00 97.31 182 TYR A O 1
ATOM 1478 N N . ARG A 1 183 ? -4.951 6.924 15.568 1.00 97.69 183 ARG A N 1
ATOM 1479 C CA . ARG A 1 183 ? -5.088 8.094 16.437 1.00 97.69 183 ARG A CA 1
ATOM 1480 C C . ARG A 1 183 ? -6.529 8.586 16.527 1.00 97.69 183 ARG A C 1
ATOM 1482 O O . ARG A 1 183 ? -6.945 9.009 17.610 1.00 97.69 183 ARG A O 1
ATOM 1489 N N . PHE A 1 184 ? -7.257 8.558 15.411 1.00 97.62 184 PHE A N 1
ATOM 1490 C CA . PHE A 1 184 ? -8.589 9.152 15.287 1.00 97.62 184 PHE A CA 1
ATOM 1491 C C . PHE A 1 184 ? -9.725 8.126 15.229 1.00 97.62 184 PHE A C 1
ATOM 1493 O O . PHE A 1 184 ? -10.883 8.512 15.369 1.00 97.62 184 PHE A O 1
ATOM 1500 N N . ALA A 1 185 ? -9.445 6.825 15.107 1.00 96.94 185 ALA A N 1
ATOM 1501 C CA . ALA A 1 185 ? -10.476 5.785 15.103 1.00 96.94 185 ALA A CA 1
ATOM 1502 C C . ALA A 1 185 ? -11.472 5.875 16.277 1.00 96.94 185 ALA A C 1
ATOM 1504 O O . ALA A 1 185 ? -12.670 5.748 16.006 1.00 96.94 185 ALA A O 1
ATOM 1505 N N . PRO A 1 186 ? -11.065 6.132 17.541 1.00 95.75 186 PRO A N 1
ATOM 1506 C CA . PRO A 1 186 ? -12.016 6.207 18.655 1.00 95.75 186 PRO A CA 1
ATOM 1507 C C . PRO A 1 186 ? -13.101 7.276 18.465 1.00 95.75 186 PRO A C 1
ATOM 1509 O O . PRO A 1 186 ? -14.260 7.054 18.804 1.00 95.75 186 PRO A O 1
ATOM 1512 N N . THR A 1 187 ? -12.752 8.427 17.884 1.00 96.81 187 THR A N 1
ATOM 1513 C CA . THR A 1 187 ? -13.697 9.527 17.648 1.00 96.81 187 THR A CA 1
ATOM 1514 C C . THR A 1 187 ? -14.410 9.390 16.307 1.00 96.81 187 THR A C 1
ATOM 1516 O O . THR A 1 187 ? -15.626 9.590 16.242 1.00 96.81 187 THR A O 1
ATOM 1519 N N . ALA A 1 188 ? -13.685 9.004 15.255 1.00 96.06 188 ALA A N 1
ATOM 1520 C CA . ALA A 1 188 ? -14.216 8.828 13.908 1.00 96.06 188 ALA A CA 1
ATOM 1521 C C . ALA A 1 188 ? -15.252 7.700 13.849 1.00 96.06 188 ALA A C 1
ATOM 1523 O O . ALA A 1 188 ? -16.267 7.828 13.185 1.00 96.06 188 ALA A O 1
ATOM 1524 N N . THR A 1 189 ? -15.078 6.608 14.590 1.00 96.94 189 THR A N 1
ATOM 1525 C CA . THR A 1 189 ? -16.004 5.466 14.502 1.00 96.94 189 THR A CA 1
ATOM 1526 C C . THR A 1 189 ? -17.231 5.559 15.414 1.00 96.94 189 THR A C 1
ATOM 1528 O O . THR A 1 189 ? -18.078 4.662 15.395 1.00 96.94 189 THR A O 1
ATOM 1531 N N . ALA A 1 190 ? -17.381 6.640 16.187 1.00 94.88 190 ALA A N 1
ATOM 1532 C CA . ALA A 1 190 ? -18.445 6.770 17.186 1.00 94.88 190 ALA A CA 1
ATOM 1533 C C . ALA A 1 190 ? -19.862 6.735 16.578 1.00 94.88 190 ALA A C 1
ATOM 1535 O O . ALA A 1 190 ? -20.764 6.104 17.130 1.00 94.88 190 ALA A O 1
ATOM 1536 N N . THR A 1 191 ? -20.062 7.340 15.404 1.00 95.06 191 THR A N 1
ATOM 1537 C CA . THR A 1 191 ? -21.341 7.318 14.671 1.00 95.06 191 THR A CA 1
ATOM 1538 C C . THR A 1 191 ? -21.103 7.145 13.170 1.00 95.06 191 THR A C 1
ATOM 1540 O O . THR A 1 191 ? -20.015 7.476 12.700 1.00 95.06 191 THR A O 1
ATOM 1543 N N . PRO A 1 192 ? -22.098 6.689 12.383 1.00 95.00 192 PRO A N 1
ATOM 1544 C CA . PRO A 1 192 ? -21.963 6.599 10.925 1.00 95.00 192 PRO A CA 1
ATOM 1545 C C . PRO A 1 192 ? -21.560 7.932 10.274 1.00 95.00 192 PRO A C 1
ATOM 1547 O O . PRO A 1 192 ? -20.675 7.970 9.425 1.00 95.00 192 PRO A O 1
ATOM 1550 N N . ARG A 1 193 ? -22.134 9.050 10.744 1.00 96.81 193 ARG A N 1
ATOM 1551 C CA . ARG A 1 193 ? -21.772 10.398 10.281 1.00 96.81 193 ARG A CA 1
ATOM 1552 C C . ARG A 1 193 ? -20.312 10.740 10.586 1.00 96.81 193 ARG A C 1
ATOM 1554 O O . ARG A 1 193 ? -19.617 11.261 9.720 1.00 96.81 193 ARG A O 1
ATOM 1561 N N . ARG A 1 194 ? -19.842 10.455 11.806 1.00 97.56 194 ARG A N 1
ATOM 1562 C CA . ARG A 1 194 ? -18.438 10.684 12.182 1.00 97.56 194 ARG A CA 1
ATOM 1563 C C . ARG A 1 194 ? -17.488 9.775 11.413 1.00 97.56 194 ARG A C 1
ATOM 1565 O O . ARG A 1 194 ? -16.376 10.207 11.142 1.00 97.56 194 ARG A O 1
ATOM 1572 N N . LEU A 1 195 ? -17.924 8.577 11.026 1.00 97.62 195 LEU A N 1
ATOM 1573 C CA . LEU A 1 195 ? -17.100 7.669 10.235 1.00 97.62 195 LEU A CA 1
ATOM 1574 C C . LEU A 1 195 ? -16.876 8.254 8.853 1.00 97.62 195 LEU A C 1
ATOM 1576 O O . LEU A 1 195 ? -15.734 8.329 8.418 1.00 97.62 195 LEU A O 1
ATOM 1580 N N . LEU A 1 196 ? -17.943 8.717 8.200 1.00 96.56 196 LEU A N 1
ATOM 1581 C CA . LEU A 1 196 ? -17.838 9.337 6.885 1.00 96.56 196 LEU A CA 1
ATOM 1582 C C . LEU A 1 196 ? -16.943 10.583 6.934 1.00 96.56 196 LEU A C 1
ATOM 1584 O O . LEU A 1 196 ? -15.963 10.660 6.200 1.00 96.56 196 LEU A O 1
ATOM 1588 N N . LEU A 1 197 ? -17.209 11.510 7.860 1.00 97.69 197 LEU A N 1
ATOM 1589 C CA . LEU A 1 197 ? -16.401 12.726 8.009 1.00 97.69 197 LEU A CA 1
ATOM 1590 C C . LEU A 1 197 ? -14.952 12.426 8.412 1.00 97.69 197 LEU A C 1
ATOM 1592 O O . LEU A 1 197 ? -14.032 13.049 7.898 1.00 97.69 197 LEU A O 1
ATOM 1596 N N . GLY A 1 198 ? -14.740 11.462 9.307 1.00 97.50 198 GLY A N 1
ATOM 1597 C CA . GLY A 1 198 ? -13.413 11.035 9.736 1.00 97.50 198 GLY A CA 1
ATOM 1598 C C . GLY A 1 198 ? -12.636 10.365 8.608 1.00 97.50 198 GLY A C 1
ATOM 1599 O O . GLY A 1 198 ? -11.458 10.651 8.437 1.00 97.50 198 GLY A O 1
ATOM 1600 N N . SER A 1 199 ? -13.292 9.529 7.801 1.00 97.56 199 SER A N 1
ATOM 1601 C CA . SER A 1 199 ? -12.678 8.895 6.632 1.00 97.56 199 SER A CA 1
ATOM 1602 C C . SER A 1 199 ? -12.256 9.923 5.583 1.00 97.56 199 SER A C 1
ATOM 1604 O O . SER A 1 199 ? -11.126 9.873 5.105 1.00 97.56 199 SER A O 1
ATOM 1606 N N . LEU A 1 200 ? -13.121 10.903 5.301 1.00 97.12 200 LEU A N 1
ATOM 1607 C CA . LEU A 1 200 ? -12.828 12.016 4.405 1.00 97.12 200 LEU A CA 1
ATOM 1608 C C . LEU A 1 200 ? -11.697 12.890 4.959 1.00 97.12 200 LEU A C 1
ATOM 1610 O O . LEU A 1 200 ? -10.784 13.245 4.226 1.00 97.12 200 LEU A O 1
ATOM 1614 N N . GLY A 1 201 ? -11.728 13.201 6.257 1.00 97.38 201 GLY A N 1
ATOM 1615 C CA . GLY A 1 201 ? -10.695 13.997 6.919 1.00 97.38 201 GLY A CA 1
ATOM 1616 C C . GLY A 1 201 ? -9.326 13.316 6.915 1.00 97.38 201 GLY A C 1
ATOM 1617 O O . GLY A 1 201 ? -8.325 13.976 6.661 1.00 97.38 201 GLY A O 1
ATOM 1618 N N . ILE A 1 202 ? -9.272 12.000 7.139 1.00 97.00 202 ILE A N 1
ATOM 1619 C CA . ILE A 1 202 ? -8.027 11.223 7.058 1.00 97.00 202 ILE A CA 1
ATOM 1620 C C . ILE A 1 202 ? -7.532 11.169 5.607 1.00 97.00 202 ILE A C 1
ATOM 1622 O O . ILE A 1 202 ? -6.392 11.543 5.344 1.00 97.00 202 ILE A O 1
ATOM 1626 N N . GLY A 1 203 ? -8.376 10.736 4.664 1.00 95.31 203 GLY A N 1
ATOM 1627 C CA . GLY A 1 203 ? -7.968 10.556 3.269 1.00 95.31 203 GLY A CA 1
ATOM 1628 C C . GLY A 1 203 ? -7.628 11.872 2.561 1.00 95.31 203 GLY A C 1
ATOM 1629 O O . GLY A 1 203 ? -6.593 11.982 1.907 1.00 95.31 203 GLY A O 1
ATOM 1630 N N . GLY A 1 204 ? -8.458 12.899 2.744 1.00 94.19 204 GLY A N 1
ATOM 1631 C CA . GLY A 1 204 ? -8.218 14.248 2.229 1.00 94.19 204 GLY A CA 1
ATOM 1632 C C . GLY A 1 204 ? -7.054 14.947 2.925 1.00 94.19 204 GLY A C 1
ATOM 1633 O O . GLY A 1 204 ? -6.190 15.510 2.259 1.00 94.19 204 GLY A O 1
ATOM 1634 N N . GLY A 1 205 ? -6.967 14.854 4.255 1.00 94.12 205 GLY A N 1
ATOM 1635 C CA . GLY A 1 205 ? -5.887 15.476 5.023 1.00 94.12 205 GLY A CA 1
ATOM 1636 C C . GLY A 1 205 ? -4.501 14.966 4.625 1.00 94.12 205 GLY A C 1
ATOM 1637 O O . GLY A 1 205 ? -3.567 15.756 4.530 1.00 94.12 205 GLY A O 1
ATOM 1638 N N . LEU A 1 206 ? -4.359 13.675 4.315 1.00 92.94 206 LEU A N 1
ATOM 1639 C CA . LEU A 1 206 ? -3.088 13.117 3.839 1.00 92.94 206 LEU A CA 1
ATOM 1640 C C . LEU A 1 206 ? -2.691 13.584 2.442 1.00 92.94 206 LEU A C 1
ATOM 1642 O O . LEU A 1 206 ? -1.500 13.655 2.165 1.00 92.94 206 LEU A O 1
ATOM 1646 N N . ASN A 1 207 ? -3.646 13.930 1.580 1.00 90.56 207 ASN A N 1
ATOM 1647 C CA . ASN A 1 207 ? -3.331 14.541 0.287 1.00 90.56 207 ASN A CA 1
ATOM 1648 C C . ASN A 1 207 ? -2.825 15.986 0.443 1.00 90.56 207 ASN A C 1
ATOM 1650 O O . ASN A 1 207 ? -2.080 16.468 -0.402 1.00 90.56 207 ASN A O 1
ATOM 1654 N N . VAL A 1 208 ? -3.157 16.656 1.552 1.00 88.94 208 VAL A N 1
ATOM 1655 C CA . VAL A 1 208 ? -2.636 17.993 1.888 1.00 88.94 208 VAL A CA 1
ATOM 1656 C C . VAL A 1 208 ? -1.288 17.912 2.608 1.00 88.94 208 VAL A C 1
ATOM 1658 O O . VAL A 1 208 ? -0.356 18.638 2.277 1.00 88.94 208 VAL A O 1
ATOM 1661 N N . VAL A 1 209 ? -1.167 17.027 3.601 1.00 88.06 209 VAL A N 1
ATOM 1662 C CA . VAL A 1 209 ? 0.066 16.861 4.395 1.00 88.06 209 VAL A CA 1
ATOM 1663 C C . VAL A 1 209 ? 1.142 16.123 3.608 1.00 88.06 209 VAL A C 1
ATOM 1665 O O . VAL A 1 209 ? 2.327 16.388 3.782 1.00 88.06 209 VAL A O 1
ATOM 1668 N N . GLY A 1 210 ? 0.734 15.214 2.730 1.00 83.44 210 GLY A N 1
ATOM 1669 C CA . GLY A 1 210 ? 1.613 14.380 1.932 1.00 83.44 210 GLY A CA 1
ATOM 1670 C C . GLY A 1 210 ? 2.723 15.154 1.232 1.00 83.44 210 GLY A C 1
ATOM 1671 O O . GLY A 1 210 ? 3.889 14.874 1.491 1.00 83.44 210 GLY A O 1
ATOM 1672 N N . PRO A 1 211 ? 2.415 16.143 0.379 1.00 84.44 211 PRO A N 1
ATOM 1673 C CA . PRO A 1 211 ? 3.439 16.928 -0.307 1.00 84.44 211 PRO A CA 1
ATOM 1674 C C . PRO A 1 211 ? 4.521 17.498 0.625 1.00 84.44 211 PRO A C 1
ATOM 1676 O O . PRO A 1 211 ? 5.684 17.582 0.237 1.00 84.44 211 PRO A O 1
ATOM 1679 N N . LEU A 1 212 ? 4.182 17.812 1.881 1.00 88.44 212 LEU A N 1
ATOM 1680 C CA . LEU A 1 212 ? 5.154 18.268 2.880 1.00 88.44 212 LEU A CA 1
ATOM 1681 C C . LEU A 1 212 ? 6.098 17.146 3.343 1.00 88.44 212 LEU A C 1
ATOM 1683 O O . LEU A 1 212 ? 7.265 17.407 3.628 1.00 88.44 212 LEU A O 1
ATOM 1687 N N . LEU A 1 213 ? 5.632 15.894 3.378 1.00 88.25 213 LEU A N 1
ATOM 1688 C CA . LEU A 1 213 ? 6.464 14.725 3.679 1.00 88.25 213 LEU A CA 1
ATOM 1689 C C . LEU A 1 213 ? 7.499 14.443 2.582 1.00 88.25 213 LEU A C 1
ATOM 1691 O O . LEU A 1 213 ? 8.489 13.780 2.869 1.00 88.25 213 LEU A O 1
ATOM 1695 N N . HIS A 1 214 ? 7.327 14.961 1.361 1.00 87.19 214 HIS A N 1
ATOM 1696 C CA . HIS A 1 214 ? 8.340 14.867 0.302 1.00 87.19 214 HIS A CA 1
ATOM 1697 C C . HIS A 1 214 ? 9.480 15.872 0.428 1.00 87.19 214 HIS A C 1
ATOM 1699 O O . HIS A 1 214 ? 10.508 15.678 -0.217 1.00 87.19 214 HIS A O 1
ATOM 1705 N N . LEU A 1 215 ? 9.332 16.938 1.224 1.00 88.88 215 LEU A N 1
ATOM 1706 C CA . LEU A 1 215 ? 10.322 18.019 1.279 1.00 88.88 215 LEU A CA 1
ATOM 1707 C C . LEU A 1 215 ? 11.763 17.535 1.517 1.00 88.88 215 LEU A C 1
ATOM 1709 O O . LEU A 1 215 ? 12.653 18.050 0.838 1.00 88.88 215 LEU A O 1
ATOM 1713 N N . PRO A 1 216 ? 12.038 16.536 2.383 1.00 88.94 216 PRO A N 1
ATOM 1714 C CA . PRO A 1 216 ? 13.395 16.018 2.534 1.00 88.94 216 PRO A CA 1
ATOM 1715 C C . PRO A 1 216 ? 13.952 15.410 1.238 1.00 88.94 216 PRO A C 1
ATOM 1717 O O . PRO A 1 216 ? 15.073 15.727 0.846 1.00 88.94 216 PRO A O 1
ATOM 1720 N N . LEU A 1 217 ? 13.165 14.586 0.538 1.00 87.62 217 LEU A N 1
ATOM 1721 C CA . LEU A 1 217 ? 13.589 13.947 -0.711 1.00 87.62 217 LEU A CA 1
ATOM 1722 C C . LEU A 1 217 ? 13.718 14.959 -1.860 1.00 87.62 217 LEU A C 1
ATOM 1724 O O . LEU A 1 217 ? 14.641 14.875 -2.674 1.00 87.62 217 LEU A O 1
ATOM 1728 N N . LEU A 1 218 ? 12.832 15.958 -1.894 1.00 86.19 218 LEU A N 1
ATOM 1729 C CA . LEU A 1 218 ? 12.933 17.096 -2.806 1.00 86.19 218 LEU A CA 1
ATOM 1730 C C . LEU A 1 218 ? 14.232 17.867 -2.565 1.00 86.19 218 LEU A C 1
ATOM 1732 O O . LEU A 1 218 ? 14.941 18.152 -3.522 1.00 86.19 218 LEU A O 1
ATOM 1736 N N . GLY A 1 219 ? 14.590 18.132 -1.306 1.00 89.12 219 GLY A N 1
ATOM 1737 C CA . GLY A 1 219 ? 15.853 18.779 -0.947 1.00 89.12 219 GLY A CA 1
ATOM 1738 C C . GLY A 1 219 ? 17.078 18.012 -1.453 1.00 89.12 219 GLY A C 1
ATOM 1739 O O . GLY A 1 219 ? 17.958 18.609 -2.068 1.00 89.12 219 GLY A O 1
ATOM 1740 N N . VAL A 1 220 ? 17.102 16.685 -1.276 1.00 89.50 220 VAL A N 1
ATOM 1741 C CA . VAL A 1 220 ? 18.163 15.807 -1.812 1.00 89.50 220 VAL A CA 1
ATOM 1742 C C . VAL A 1 220 ? 18.240 15.904 -3.336 1.00 89.50 220 VAL A C 1
ATOM 1744 O O . VAL A 1 220 ? 19.325 16.044 -3.899 1.00 89.50 220 VAL A O 1
ATOM 1747 N N . THR A 1 221 ? 17.087 15.888 -4.006 1.00 86.19 221 THR A N 1
ATOM 1748 C CA . THR A 1 221 ? 17.023 15.956 -5.472 1.00 86.19 221 THR A CA 1
ATOM 1749 C C . THR A 1 221 ? 17.495 17.306 -6.002 1.00 86.19 221 THR A C 1
ATOM 1751 O O . THR A 1 221 ? 18.280 17.357 -6.945 1.00 86.19 221 THR A O 1
ATOM 1754 N N . LEU A 1 222 ? 17.060 18.403 -5.378 1.00 88.19 222 LEU A N 1
ATOM 1755 C CA . LEU A 1 222 ? 17.453 19.765 -5.747 1.00 88.19 222 LEU A CA 1
ATOM 1756 C C . LEU A 1 222 ? 18.939 20.035 -5.479 1.00 88.19 222 LEU A C 1
ATOM 1758 O O . LEU A 1 222 ? 19.547 20.831 -6.188 1.00 88.19 222 LEU A O 1
ATOM 1762 N N . ALA A 1 223 ? 19.540 19.344 -4.508 1.00 90.56 223 ALA A N 1
ATOM 1763 C CA . ALA A 1 223 ? 20.982 19.365 -4.270 1.00 90.56 223 ALA A CA 1
ATOM 1764 C C . ALA A 1 223 ? 21.789 18.531 -5.290 1.00 90.56 223 ALA A C 1
ATOM 1766 O O . ALA A 1 223 ? 23.017 18.498 -5.217 1.00 90.56 223 ALA A O 1
ATOM 1767 N N . GLY A 1 224 ? 21.125 17.840 -6.226 1.00 88.56 224 GLY A N 1
ATOM 1768 C CA . GLY A 1 224 ? 21.766 16.965 -7.212 1.00 88.56 224 GLY A CA 1
ATOM 1769 C C . GLY A 1 224 ? 22.310 15.663 -6.619 1.00 88.56 224 GLY A C 1
ATOM 1770 O O . GLY A 1 224 ? 23.169 15.023 -7.223 1.00 88.56 224 GLY A O 1
ATOM 1771 N N . TRP A 1 225 ? 21.857 15.274 -5.424 1.00 89.69 225 TRP A N 1
ATOM 1772 C CA . TRP A 1 225 ? 22.339 14.078 -4.738 1.00 89.69 225 TRP A CA 1
ATOM 1773 C C . TRP A 1 225 ? 21.525 12.835 -5.123 1.00 89.69 225 TRP A C 1
ATOM 1775 O O . TRP A 1 225 ? 20.340 12.935 -5.466 1.00 89.69 225 TRP A O 1
ATOM 1785 N N . PRO A 1 226 ? 22.134 11.638 -5.049 1.00 89.06 226 PRO A N 1
ATOM 1786 C CA . PRO A 1 226 ? 21.391 10.400 -5.215 1.00 89.06 226 PRO A CA 1
ATOM 1787 C C . PRO A 1 226 ? 20.361 10.220 -4.090 1.00 89.06 226 PRO A C 1
ATOM 1789 O O . PRO A 1 226 ? 20.679 10.383 -2.912 1.00 89.06 226 PRO A O 1
ATOM 1792 N N . GLN A 1 227 ? 19.136 9.828 -4.445 1.00 88.62 227 GLN A N 1
ATOM 1793 C CA . GLN A 1 227 ? 18.034 9.598 -3.500 1.00 88.62 227 GLN A CA 1
ATOM 1794 C C . GLN A 1 227 ? 18.174 8.277 -2.719 1.00 88.62 227 GLN A C 1
ATOM 1796 O O . GLN A 1 227 ? 17.746 8.166 -1.567 1.00 88.62 227 GLN A O 1
ATOM 1801 N N . TRP A 1 228 ? 18.789 7.261 -3.330 1.00 85.81 228 TRP A N 1
ATOM 1802 C CA . TRP A 1 228 ? 18.824 5.896 -2.797 1.00 85.81 228 TRP A CA 1
ATOM 1803 C C . TRP A 1 228 ? 19.484 5.717 -1.411 1.00 85.81 228 TRP A C 1
ATOM 1805 O O . TRP A 1 228 ? 19.006 4.853 -0.674 1.00 85.81 228 TRP A O 1
ATOM 1815 N N . PRO A 1 229 ? 20.509 6.487 -0.971 1.00 88.62 229 PRO A N 1
ATOM 1816 C CA . PRO A 1 229 ? 21.074 6.314 0.370 1.00 88.62 229 PRO A CA 1
ATOM 1817 C C . PRO A 1 229 ? 20.058 6.670 1.459 1.00 88.62 229 PRO A C 1
ATOM 1819 O O . PRO A 1 229 ? 19.916 5.950 2.446 1.00 88.62 229 PRO A O 1
ATOM 1822 N N . PHE A 1 230 ? 19.303 7.751 1.247 1.00 87.06 230 PHE A N 1
ATOM 1823 C CA . PHE A 1 230 ? 18.247 8.189 2.157 1.00 87.06 230 PHE A CA 1
ATOM 1824 C C . PHE A 1 230 ? 17.127 7.157 2.224 1.00 87.06 230 PHE A C 1
ATOM 1826 O O . PHE A 1 230 ? 16.637 6.851 3.312 1.00 87.06 230 PHE A O 1
ATOM 1833 N N . MET A 1 231 ? 16.787 6.561 1.079 1.00 88.12 231 MET A N 1
ATOM 1834 C CA . MET A 1 231 ? 15.816 5.477 1.030 1.00 88.12 231 MET A CA 1
ATOM 1835 C C . MET A 1 231 ? 16.270 4.230 1.775 1.00 88.12 231 MET A C 1
ATOM 1837 O O . MET A 1 231 ? 15.494 3.671 2.548 1.00 88.12 231 MET A O 1
ATOM 1841 N N . GLY A 1 232 ? 17.528 3.825 1.601 1.00 88.62 232 GLY A N 1
ATOM 1842 C CA . GLY A 1 232 ? 18.102 2.699 2.331 1.00 88.62 232 GLY A CA 1
ATOM 1843 C C . GLY A 1 232 ? 18.050 2.915 3.844 1.00 88.62 232 GLY A C 1
ATOM 1844 O O . GLY A 1 232 ? 17.584 2.042 4.575 1.00 88.62 232 GLY A O 1
ATOM 1845 N N . VAL A 1 233 ? 18.451 4.100 4.319 1.00 91.19 233 VAL A N 1
ATOM 1846 C CA . VAL A 1 233 ? 18.382 4.452 5.748 1.00 91.19 233 VAL A CA 1
ATOM 1847 C C . VAL A 1 233 ? 16.940 4.429 6.253 1.00 91.19 233 VAL A C 1
ATOM 1849 O O . VAL A 1 233 ? 16.670 3.825 7.291 1.00 91.19 233 VAL A O 1
ATOM 1852 N N . LEU A 1 234 ? 16.004 5.037 5.519 1.00 91.75 234 LEU A N 1
ATOM 1853 C CA . LEU A 1 234 ? 14.591 5.063 5.892 1.00 91.75 234 LEU A CA 1
ATOM 1854 C C . LEU A 1 234 ? 14.004 3.646 5.987 1.00 91.75 234 LEU A C 1
ATOM 1856 O O . LEU A 1 234 ? 13.348 3.325 6.978 1.00 91.75 234 LEU A O 1
ATOM 1860 N N . ALA A 1 235 ? 14.287 2.788 5.004 1.00 91.88 235 ALA A N 1
ATOM 1861 C CA . ALA A 1 235 ? 13.849 1.398 5.001 1.00 91.88 235 ALA A CA 1
ATOM 1862 C C . ALA A 1 235 ? 14.429 0.624 6.195 1.00 91.88 235 ALA A C 1
ATOM 1864 O O . ALA A 1 235 ? 13.682 -0.043 6.910 1.00 91.88 235 ALA A O 1
ATOM 1865 N N . VAL A 1 236 ? 15.734 0.753 6.466 1.00 94.44 236 VAL A N 1
ATOM 1866 C CA . VAL A 1 236 ? 16.396 0.095 7.607 1.00 94.44 236 VAL A CA 1
ATOM 1867 C C . VAL A 1 236 ? 15.790 0.544 8.935 1.00 94.44 236 VAL A C 1
ATOM 1869 O O . VAL A 1 236 ? 15.493 -0.292 9.789 1.00 94.44 236 VAL A O 1
ATOM 1872 N N . VAL A 1 237 ? 15.559 1.847 9.115 1.00 95.38 237 VAL A N 1
ATOM 1873 C CA . VAL A 1 237 ? 14.938 2.385 10.333 1.00 95.38 237 VAL A CA 1
ATOM 1874 C C . VAL A 1 237 ? 13.507 1.872 10.482 1.00 95.38 237 VAL A C 1
ATOM 1876 O O . VAL A 1 237 ? 13.139 1.392 11.557 1.00 95.38 237 VAL A O 1
ATOM 1879 N N . ALA A 1 238 ? 12.704 1.925 9.416 1.00 95.69 238 ALA A N 1
ATOM 1880 C CA . ALA A 1 238 ? 11.318 1.471 9.443 1.00 95.69 238 ALA A CA 1
ATOM 1881 C C . ALA A 1 238 ? 11.219 -0.026 9.775 1.00 95.69 238 ALA A C 1
ATOM 1883 O O . ALA A 1 238 ? 10.459 -0.410 10.668 1.00 95.69 238 ALA A O 1
ATOM 1884 N N . TRP A 1 239 ? 12.041 -0.863 9.137 1.00 96.44 239 TRP A N 1
ATOM 1885 C CA . TRP A 1 239 ? 12.111 -2.296 9.422 1.00 96.44 239 TRP A CA 1
ATOM 1886 C C . TRP A 1 239 ? 12.661 -2.600 10.813 1.00 96.44 239 TRP A C 1
ATOM 1888 O O . TRP A 1 239 ? 12.112 -3.458 11.499 1.00 96.44 239 TRP A O 1
ATOM 1898 N N . GLY A 1 240 ? 13.681 -1.879 1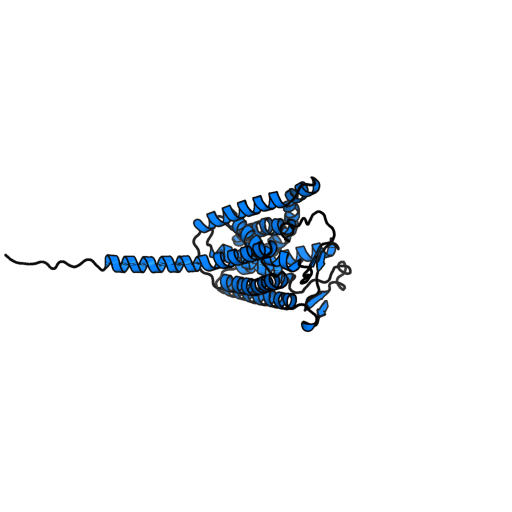1.282 1.00 97.06 240 GLY A N 1
ATOM 1899 C CA . GLY A 1 240 ? 14.209 -2.037 12.638 1.00 97.06 240 GLY A CA 1
ATOM 1900 C C . GLY A 1 240 ? 13.150 -1.750 13.707 1.00 97.06 240 GLY A C 1
ATOM 1901 O O . GLY A 1 240 ? 12.986 -2.522 14.657 1.00 97.06 240 GLY A O 1
ATOM 1902 N N . VAL A 1 241 ? 12.364 -0.683 13.522 1.00 96.06 241 VAL A N 1
ATOM 1903 C CA . VAL A 1 241 ? 11.212 -0.379 14.384 1.00 96.06 241 VAL A CA 1
ATOM 1904 C C . VAL A 1 241 ? 10.141 -1.463 14.268 1.00 96.06 241 VAL A C 1
ATOM 1906 O O . VAL A 1 241 ? 9.633 -1.906 15.298 1.00 96.06 241 VAL A O 1
ATOM 1909 N N . ALA A 1 242 ? 9.821 -1.919 13.053 1.00 95.69 242 ALA A N 1
ATOM 1910 C CA . ALA A 1 242 ? 8.824 -2.962 12.823 1.00 95.69 242 ALA A CA 1
ATOM 1911 C C . ALA A 1 242 ? 9.198 -4.272 13.528 1.00 95.69 242 ALA A C 1
ATOM 1913 O O . ALA A 1 242 ? 8.396 -4.804 14.290 1.00 95.69 242 ALA A O 1
ATOM 1914 N N . ILE A 1 243 ? 10.431 -4.753 13.354 1.00 95.81 243 ILE A N 1
ATOM 1915 C CA . ILE A 1 243 ? 10.944 -5.981 13.975 1.00 95.81 243 ILE A CA 1
ATOM 1916 C C . ILE A 1 243 ? 10.882 -5.876 15.501 1.00 95.81 243 ILE A C 1
ATOM 1918 O O . ILE A 1 243 ? 10.356 -6.771 16.165 1.00 95.81 243 ILE A O 1
ATOM 1922 N N . ARG A 1 244 ? 11.347 -4.758 16.072 1.00 95.81 244 ARG A N 1
ATOM 1923 C CA . ARG A 1 244 ? 11.284 -4.525 17.523 1.00 95.81 244 ARG A CA 1
ATOM 1924 C C . ARG A 1 244 ? 9.842 -4.493 18.041 1.00 95.81 244 ARG A C 1
ATOM 1926 O O . ARG A 1 244 ? 9.548 -5.036 19.108 1.00 95.81 244 ARG A O 1
ATOM 1933 N N . ALA A 1 245 ? 8.941 -3.855 17.302 1.00 93.94 245 ALA A N 1
ATOM 1934 C CA . ALA A 1 245 ? 7.530 -3.774 17.653 1.00 93.94 245 ALA A CA 1
ATOM 1935 C C . ALA A 1 245 ? 6.848 -5.148 17.582 1.00 93.94 245 ALA A C 1
ATOM 1937 O O . ALA A 1 245 ? 6.062 -5.492 18.458 1.00 93.94 245 ALA A O 1
ATOM 1938 N N . ILE A 1 246 ? 7.192 -5.960 16.582 1.00 92.75 246 ILE A N 1
ATOM 1939 C CA . ILE A 1 246 ? 6.710 -7.336 16.427 1.00 92.75 246 ILE A CA 1
ATOM 1940 C C . ILE A 1 246 ? 7.187 -8.212 17.585 1.00 92.75 246 ILE A C 1
ATOM 1942 O O . ILE A 1 246 ? 6.385 -8.942 18.163 1.00 92.75 246 ILE A O 1
ATOM 1946 N N . ALA A 1 247 ? 8.461 -8.099 17.970 1.00 91.00 247 ALA A N 1
ATOM 1947 C CA . ALA A 1 247 ? 9.039 -8.866 19.074 1.00 91.00 247 ALA A CA 1
ATOM 1948 C C . ALA A 1 247 ? 8.350 -8.597 20.424 1.00 91.00 247 ALA A C 1
ATOM 1950 O O . ALA A 1 247 ? 8.343 -9.456 21.301 1.00 91.00 247 ALA A O 1
ATOM 1951 N N . THR A 1 248 ? 7.760 -7.411 20.590 1.00 89.81 248 THR A N 1
ATOM 1952 C CA . THR A 1 248 ? 7.031 -7.007 21.806 1.00 89.81 248 THR A CA 1
ATOM 1953 C C . THR A 1 248 ? 5.509 -7.059 21.645 1.00 89.81 248 THR A C 1
ATOM 1955 O O . THR A 1 248 ? 4.770 -6.813 22.603 1.00 89.81 248 THR A O 1
ATOM 1958 N N . GLY A 1 249 ? 5.027 -7.381 20.443 1.00 90.44 249 GLY A N 1
ATOM 1959 C CA . GLY A 1 249 ? 3.614 -7.484 20.121 1.00 90.44 249 GLY A CA 1
ATOM 1960 C C . GLY A 1 249 ? 2.960 -8.711 20.747 1.00 90.44 249 GLY A C 1
ATOM 1961 O O . GLY A 1 249 ? 3.610 -9.612 21.277 1.00 90.44 249 GLY A O 1
ATOM 1962 N N . ARG A 1 250 ? 1.629 -8.762 20.664 1.00 90.75 250 ARG A N 1
ATOM 1963 C CA . ARG A 1 250 ? 0.835 -9.942 21.044 1.00 90.75 250 ARG A CA 1
ATOM 1964 C C . ARG A 1 250 ? 0.031 -10.440 19.848 1.00 90.75 250 ARG A C 1
ATOM 1966 O O . ARG A 1 250 ? -1.147 -10.080 19.732 1.00 90.75 250 ARG A O 1
ATOM 1973 N N . PRO A 1 251 ? 0.644 -11.235 18.955 1.00 90.06 251 PRO A N 1
ATOM 1974 C CA . PRO A 1 251 ? 0.014 -11.612 17.705 1.00 90.06 251 PRO A CA 1
ATOM 1975 C C . PRO A 1 251 ? -1.306 -12.360 17.883 1.00 90.06 251 PRO A C 1
ATOM 1977 O O . PRO A 1 251 ? -1.498 -13.188 18.775 1.00 90.06 251 PRO A O 1
ATOM 1980 N N . ARG A 1 252 ? -2.253 -12.057 17.000 1.00 89.19 252 ARG A N 1
ATOM 1981 C CA . ARG A 1 252 ? -3.581 -12.656 16.938 1.00 89.19 252 ARG A CA 1
ATOM 1982 C C . ARG A 1 252 ? -3.826 -13.090 15.508 1.00 89.19 252 ARG A C 1
ATOM 1984 O O . ARG A 1 252 ? -3.880 -12.256 14.613 1.00 89.19 252 ARG A O 1
ATOM 1991 N N . ALA A 1 253 ? -4.013 -14.391 15.310 1.00 85.81 253 ALA A N 1
ATOM 1992 C CA . ALA A 1 253 ? -4.363 -14.936 14.009 1.00 85.81 253 ALA A CA 1
ATOM 1993 C C . ALA A 1 253 ? -5.653 -14.302 13.476 1.00 85.81 253 ALA A C 1
ATOM 1995 O O . ALA A 1 253 ? -6.669 -14.234 14.176 1.00 85.81 253 ALA A O 1
ATOM 1996 N N . GLN A 1 254 ? -5.595 -13.841 12.231 1.00 85.81 254 GLN A N 1
ATOM 1997 C CA . GLN A 1 254 ? -6.698 -13.186 11.547 1.00 85.81 254 GLN A CA 1
ATOM 1998 C C . GLN A 1 254 ? -6.783 -13.719 10.114 1.00 85.81 254 GLN A C 1
ATOM 2000 O O . GLN A 1 254 ? -5.946 -13.388 9.278 1.00 85.81 254 GLN A O 1
ATOM 2005 N N . GLY A 1 255 ? -7.805 -14.530 9.818 1.00 82.88 255 GLY A N 1
ATOM 2006 C CA . GLY A 1 255 ? -7.948 -15.192 8.511 1.00 82.88 255 GLY A CA 1
ATOM 2007 C C . GLY A 1 255 ? -8.016 -14.225 7.323 1.00 82.88 255 GLY A C 1
ATOM 2008 O O . GLY A 1 255 ? -7.434 -14.494 6.281 1.00 82.88 255 GLY A O 1
ATOM 2009 N N . GLY A 1 256 ? -8.639 -13.053 7.500 1.00 88.50 256 GLY A N 1
ATOM 2010 C CA . GLY A 1 256 ? -8.738 -12.051 6.432 1.00 88.50 256 GLY A CA 1
ATOM 2011 C C . GLY A 1 256 ? -7.385 -11.525 5.934 1.00 88.50 256 GLY A C 1
ATOM 2012 O O . GLY A 1 256 ? -7.233 -11.305 4.741 1.00 88.50 256 GLY A O 1
ATOM 2013 N N . ALA A 1 257 ? -6.388 -11.376 6.819 1.00 91.31 257 ALA A N 1
ATOM 2014 C CA . ALA A 1 257 ? -5.044 -10.960 6.406 1.00 91.31 257 ALA A CA 1
ATOM 2015 C C . ALA A 1 257 ? -4.364 -12.044 5.554 1.00 91.31 257 ALA A C 1
ATOM 2017 O O . ALA A 1 257 ? -3.746 -11.728 4.545 1.00 91.31 257 ALA A O 1
ATOM 2018 N N . VAL A 1 258 ? -4.536 -13.319 5.930 1.00 95.06 258 VAL A N 1
ATOM 2019 C CA . VAL A 1 258 ? -3.987 -14.469 5.191 1.00 95.06 258 VAL A CA 1
ATOM 2020 C C . VAL A 1 258 ? -4.546 -14.518 3.778 1.00 95.06 258 VAL A C 1
ATOM 2022 O O . VAL A 1 258 ? -3.769 -14.635 2.843 1.00 95.06 258 VAL A O 1
ATOM 2025 N N . GLY A 1 259 ? -5.866 -14.396 3.609 1.00 95.25 259 GLY A N 1
ATOM 2026 C CA . GLY A 1 259 ? -6.477 -14.455 2.280 1.00 95.25 259 GLY A CA 1
ATOM 2027 C C . GLY A 1 259 ? -6.010 -13.324 1.357 1.00 95.25 259 GLY A C 1
ATOM 2028 O O . GLY A 1 259 ? -5.697 -13.581 0.199 1.00 95.25 259 GLY A O 1
ATOM 2029 N N . LEU A 1 260 ? -5.899 -12.095 1.882 1.00 96.81 260 LEU A N 1
ATOM 2030 C CA . LEU A 1 260 ? -5.390 -10.948 1.120 1.00 96.81 260 LEU A CA 1
ATOM 2031 C C . LEU A 1 260 ? -3.936 -11.172 0.693 1.00 96.81 260 LEU A C 1
ATOM 2033 O O . LEU A 1 260 ? -3.621 -11.083 -0.490 1.00 96.81 260 LEU A O 1
ATOM 2037 N N . VAL A 1 261 ? -3.064 -11.523 1.642 1.00 97.50 261 VAL A N 1
ATOM 2038 C CA . VAL A 1 261 ? -1.643 -11.759 1.355 1.00 97.50 261 VAL A CA 1
ATOM 2039 C C . VAL A 1 261 ? -1.450 -12.958 0.431 1.00 97.50 261 VAL A C 1
ATOM 2041 O O . VAL A 1 261 ? -0.627 -12.882 -0.469 1.00 97.50 261 VAL A O 1
ATOM 2044 N N . ALA A 1 262 ? -2.212 -14.039 0.596 1.00 96.88 262 ALA A N 1
ATOM 2045 C CA . ALA A 1 262 ? -2.117 -15.210 -0.268 1.00 96.88 262 ALA A CA 1
ATOM 2046 C C . ALA A 1 262 ? -2.496 -14.880 -1.717 1.00 96.88 262 ALA A C 1
ATOM 2048 O O . ALA A 1 262 ? -1.771 -15.272 -2.625 1.00 96.88 262 ALA A O 1
ATOM 2049 N N . GLY A 1 263 ? -3.584 -14.128 -1.932 1.00 96.50 263 GLY A N 1
ATOM 2050 C CA . GLY A 1 263 ? -3.972 -13.671 -3.269 1.00 96.50 263 GLY A CA 1
ATOM 2051 C C . GLY A 1 263 ? -2.897 -12.792 -3.910 1.00 96.50 263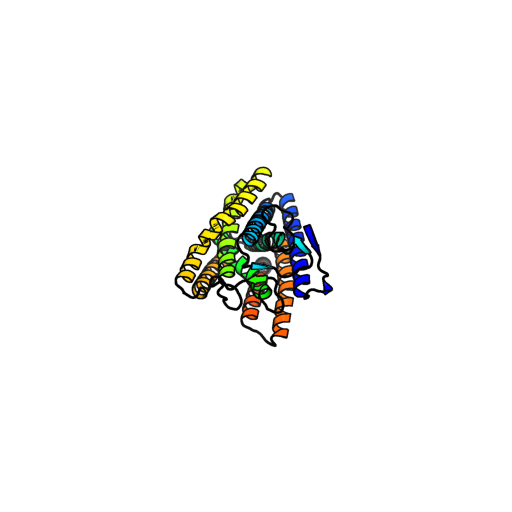 GLY A C 1
ATOM 2052 O O . GLY A 1 263 ? -2.507 -13.035 -5.049 1.00 96.50 263 GLY A O 1
ATOM 2053 N N . TYR A 1 264 ? -2.362 -11.836 -3.144 1.00 97.94 264 TYR A N 1
ATOM 2054 C CA . TYR A 1 264 ? -1.295 -10.946 -3.602 1.00 97.94 264 TYR A CA 1
ATOM 2055 C C . TYR A 1 264 ? -0.004 -11.699 -3.946 1.00 97.94 264 TYR A C 1
ATOM 2057 O O . TYR A 1 264 ? 0.540 -11.548 -5.035 1.00 97.94 264 TYR A O 1
ATOM 2065 N N . VAL A 1 265 ? 0.472 -12.550 -3.031 1.00 98.19 265 VAL A N 1
ATOM 2066 C CA . VAL A 1 265 ? 1.710 -13.323 -3.192 1.00 98.19 265 VAL A CA 1
ATOM 2067 C C . VAL A 1 265 ? 1.590 -14.340 -4.320 1.00 98.19 265 VAL A C 1
ATOM 2069 O O . VAL A 1 265 ? 2.556 -14.526 -5.049 1.00 98.19 265 VAL A O 1
ATOM 2072 N N . ALA A 1 266 ? 0.429 -14.971 -4.506 1.00 98.06 266 ALA A N 1
ATOM 2073 C CA . ALA A 1 266 ? 0.221 -15.888 -5.622 1.00 98.06 266 ALA A CA 1
ATOM 2074 C C . ALA A 1 266 ? 0.283 -15.158 -6.971 1.00 98.06 266 ALA A C 1
ATOM 2076 O O . ALA A 1 266 ? 0.992 -15.602 -7.873 1.00 98.06 266 ALA A O 1
ATOM 2077 N N . ALA A 1 267 ? -0.420 -14.030 -7.098 1.00 97.94 267 ALA A N 1
ATOM 2078 C CA . ALA A 1 267 ? -0.472 -13.278 -8.345 1.00 97.94 267 ALA A CA 1
ATOM 2079 C C . ALA A 1 267 ? 0.877 -12.622 -8.684 1.00 97.94 267 ALA A C 1
ATOM 2081 O O . ALA A 1 267 ? 1.428 -12.875 -9.754 1.00 97.94 267 ALA A O 1
ATOM 2082 N N . MET A 1 268 ? 1.453 -11.856 -7.754 1.00 97.75 268 MET A N 1
ATOM 2083 C CA . MET A 1 268 ? 2.760 -11.222 -7.956 1.00 97.75 268 MET A CA 1
ATOM 2084 C C . MET A 1 268 ? 3.889 -12.245 -8.040 1.00 97.75 268 MET A C 1
ATOM 2086 O O . MET A 1 268 ? 4.800 -12.090 -8.842 1.00 97.75 268 MET A O 1
ATOM 2090 N N . GLY A 1 269 ? 3.824 -13.332 -7.268 1.00 97.75 269 GLY A N 1
ATOM 2091 C CA . GLY A 1 269 ? 4.804 -14.413 -7.342 1.00 97.75 269 GLY A CA 1
ATOM 2092 C C . GLY A 1 269 ? 4.842 -15.066 -8.722 1.00 97.75 269 GLY A C 1
ATOM 2093 O O . GLY A 1 269 ? 5.927 -15.325 -9.236 1.00 97.75 269 GLY A O 1
ATOM 2094 N N . ALA A 1 270 ? 3.685 -15.271 -9.360 1.00 98.06 270 ALA A N 1
ATOM 2095 C CA . ALA A 1 270 ? 3.627 -15.773 -10.732 1.00 98.06 270 ALA A CA 1
ATOM 2096 C C . ALA A 1 270 ? 4.308 -14.816 -11.727 1.00 98.06 270 ALA A C 1
ATOM 2098 O O . ALA A 1 270 ? 5.056 -15.272 -12.591 1.00 98.06 270 ALA A O 1
ATOM 2099 N N . MET A 1 271 ? 4.100 -13.502 -11.580 1.00 97.50 271 MET A N 1
ATOM 2100 C CA . MET A 1 271 ? 4.749 -12.479 -12.413 1.00 97.50 271 MET A CA 1
ATOM 2101 C C . MET A 1 271 ? 6.270 -12.446 -12.192 1.00 97.50 271 MET A C 1
ATOM 2103 O O . MET A 1 271 ? 7.034 -12.540 -13.149 1.00 97.50 271 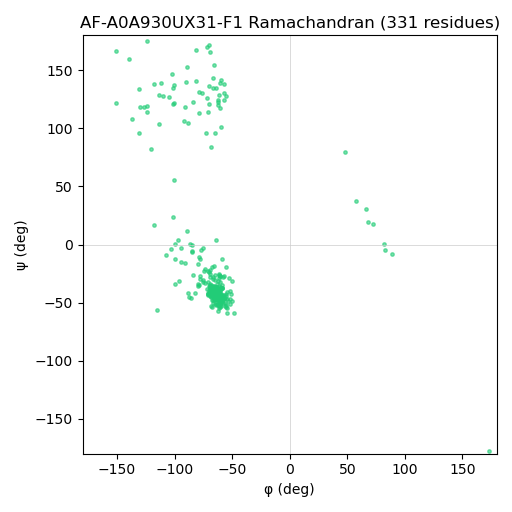MET A O 1
ATOM 2107 N N . VAL A 1 272 ? 6.718 -12.457 -10.932 1.00 96.19 272 VAL A N 1
ATOM 2108 C CA . VAL A 1 272 ? 8.143 -12.516 -10.558 1.00 96.19 272 VAL A CA 1
ATOM 2109 C C . VAL A 1 272 ? 8.829 -13.759 -11.130 1.00 96.19 272 VAL A C 1
ATOM 2111 O O . VAL A 1 272 ? 9.930 -13.662 -11.673 1.00 96.19 272 VAL A O 1
ATOM 2114 N N . ILE A 1 273 ? 8.187 -14.930 -11.043 1.00 97.38 273 ILE A N 1
ATOM 2115 C CA . ILE A 1 273 ? 8.711 -16.178 -11.620 1.00 97.38 273 ILE A CA 1
ATOM 2116 C C . ILE A 1 273 ? 8.795 -16.067 -13.144 1.00 97.38 273 ILE A C 1
ATOM 2118 O O . ILE A 1 273 ? 9.814 -16.441 -13.724 1.00 97.38 273 ILE A O 1
ATOM 2122 N N . ALA A 1 274 ? 7.762 -15.531 -13.797 1.00 96.06 274 ALA A N 1
ATOM 2123 C CA . ALA A 1 274 ? 7.771 -15.331 -15.242 1.00 96.06 274 ALA A CA 1
ATOM 2124 C C . ALA A 1 274 ? 8.905 -14.396 -15.686 1.00 96.06 274 ALA A C 1
ATOM 2126 O O . ALA A 1 274 ? 9.551 -14.667 -16.696 1.00 96.06 274 ALA A O 1
ATOM 2127 N N . ASN A 1 275 ? 9.211 -13.358 -14.906 1.00 94.75 275 ASN A N 1
ATOM 2128 C CA . ASN A 1 275 ? 10.339 -12.472 -15.185 1.00 94.75 275 ASN A CA 1
ATOM 2129 C C . ASN A 1 275 ? 11.685 -13.165 -15.003 1.00 94.75 275 ASN A C 1
ATOM 2131 O O . ASN A 1 275 ? 12.568 -12.979 -15.829 1.00 94.75 275 ASN A O 1
ATOM 2135 N N . ALA A 1 276 ? 11.842 -14.023 -13.993 1.00 95.69 276 ALA A N 1
ATOM 2136 C CA . ALA A 1 276 ? 13.060 -14.824 -13.854 1.00 95.69 276 ALA A CA 1
ATOM 2137 C C . ALA A 1 276 ? 13.284 -15.753 -15.057 1.00 95.69 276 ALA A C 1
ATOM 2139 O O . ALA A 1 276 ? 14.418 -15.932 -15.498 1.00 95.69 276 ALA A O 1
ATOM 2140 N N . VAL A 1 277 ? 12.205 -16.312 -15.615 1.00 96.19 277 VAL A N 1
ATOM 2141 C CA . VAL A 1 277 ? 12.264 -17.107 -16.850 1.00 96.19 277 VAL A CA 1
ATOM 2142 C C . VAL A 1 277 ? 12.610 -16.227 -18.053 1.00 96.19 277 VAL A C 1
ATOM 2144 O O . VAL A 1 277 ? 13.477 -16.600 -18.837 1.00 96.19 277 VAL A O 1
ATOM 2147 N N . TYR A 1 278 ? 11.971 -15.062 -18.183 1.00 94.06 278 TYR A N 1
ATOM 2148 C CA . TYR A 1 278 ? 12.203 -14.114 -19.277 1.00 94.06 278 TYR A CA 1
ATOM 2149 C C . TYR A 1 278 ? 13.647 -13.588 -19.307 1.00 94.06 278 TYR A C 1
ATOM 2151 O O . TYR A 1 278 ? 14.266 -13.552 -20.366 1.00 94.06 278 TYR A O 1
ATOM 2159 N N . GLU A 1 279 ? 14.203 -13.238 -18.146 1.00 93.75 279 GLU A N 1
ATOM 2160 C CA . GLU A 1 279 ? 15.581 -12.745 -17.996 1.00 93.75 279 GLU A CA 1
ATOM 2161 C C . GLU A 1 279 ? 16.630 -13.872 -18.028 1.00 93.75 279 GLU A C 1
ATOM 2163 O O . GLU A 1 279 ? 17.831 -13.609 -18.067 1.00 93.75 279 GLU A O 1
ATOM 2168 N N . GLY A 1 280 ? 16.203 -15.139 -17.963 1.00 95.38 280 GLY A N 1
ATOM 2169 C CA . GLY A 1 280 ? 17.100 -16.293 -17.867 1.00 95.38 280 GLY A CA 1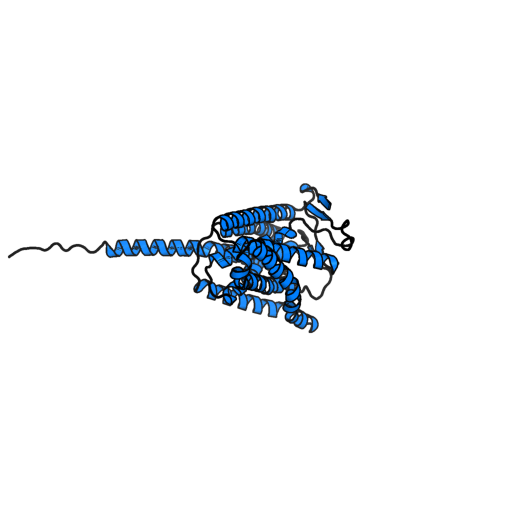
ATOM 2170 C C . GLY A 1 280 ? 17.865 -16.390 -16.539 1.00 95.38 280 GLY A C 1
ATOM 2171 O O . GLY A 1 280 ? 18.890 -17.071 -16.473 1.00 95.38 280 GLY A O 1
ATOM 2172 N N . GLY A 1 281 ? 17.405 -15.721 -15.477 1.00 93.75 281 GLY A N 1
ATOM 2173 C CA . GLY A 1 281 ? 18.078 -15.709 -14.179 1.00 93.75 281 GLY A CA 1
ATOM 2174 C C . GLY A 1 281 ? 17.478 -14.747 -13.151 1.00 93.75 281 GLY A C 1
ATOM 2175 O O . GLY A 1 281 ? 16.475 -14.078 -13.387 1.00 93.75 281 GLY A O 1
ATOM 2176 N N . LEU A 1 282 ? 18.111 -14.681 -11.975 1.00 93.19 282 LEU A N 1
ATOM 2177 C CA . LEU A 1 282 ? 17.733 -13.757 -10.903 1.00 93.19 282 LEU A CA 1
ATOM 2178 C C . LEU A 1 282 ? 18.464 -12.425 -11.069 1.00 93.19 282 LEU A C 1
ATOM 2180 O O . LEU A 1 282 ? 19.647 -12.302 -10.751 1.00 93.19 282 LEU A O 1
ATOM 2184 N N . THR A 1 283 ? 17.741 -11.414 -11.536 1.00 92.56 283 THR A N 1
ATOM 2185 C CA . THR A 1 283 ? 18.211 -10.028 -11.519 1.00 92.56 283 THR A CA 1
ATOM 2186 C C . THR A 1 283 ? 17.991 -9.402 -10.139 1.00 92.56 283 THR A C 1
ATOM 2188 O O . THR A 1 283 ? 17.264 -9.920 -9.286 1.00 92.56 283 THR A O 1
ATOM 2191 N N . LEU A 1 284 ? 18.608 -8.244 -9.904 1.00 88.25 284 LEU A N 1
ATOM 2192 C CA . LEU A 1 284 ? 18.488 -7.553 -8.622 1.00 88.25 284 LEU A CA 1
ATOM 2193 C C . LEU A 1 284 ? 17.055 -7.066 -8.350 1.00 88.25 284 LEU A C 1
ATOM 2195 O O . LEU A 1 284 ? 16.583 -7.183 -7.220 1.00 88.25 284 LEU A O 1
ATOM 2199 N N . TYR A 1 285 ? 16.332 -6.604 -9.376 1.00 89.50 285 TYR A N 1
ATOM 2200 C CA . TYR A 1 285 ? 14.936 -6.187 -9.223 1.00 89.50 285 TYR A CA 1
ATOM 2201 C C . TYR A 1 285 ? 14.035 -7.379 -8.857 1.00 89.50 285 TYR A C 1
ATOM 2203 O O . TYR A 1 285 ? 13.209 -7.261 -7.955 1.00 89.50 285 TYR A O 1
ATOM 2211 N N . ILE A 1 286 ? 14.259 -8.555 -9.466 1.00 93.94 286 ILE A N 1
ATOM 2212 C CA . ILE A 1 286 ? 13.564 -9.807 -9.116 1.00 93.94 286 ILE A CA 1
ATOM 2213 C C . ILE A 1 286 ? 13.826 -10.157 -7.649 1.00 93.94 286 ILE A C 1
ATOM 2215 O O . ILE A 1 286 ? 12.898 -10.498 -6.917 1.00 93.94 286 ILE A O 1
ATOM 2219 N N . GLY A 1 287 ? 15.077 -10.020 -7.197 1.00 93.81 287 GLY A N 1
ATOM 2220 C CA . GLY A 1 287 ? 15.451 -10.225 -5.799 1.00 93.81 287 GLY A CA 1
ATOM 2221 C C . GLY A 1 287 ? 14.682 -9.315 -4.836 1.00 93.81 287 GLY A C 1
ATOM 2222 O O . GLY A 1 287 ? 14.155 -9.795 -3.833 1.00 93.81 287 GLY A O 1
ATOM 2223 N N . VAL A 1 288 ? 14.558 -8.021 -5.149 1.00 91.75 288 VAL A N 1
ATOM 2224 C CA . VAL A 1 288 ? 13.802 -7.061 -4.322 1.00 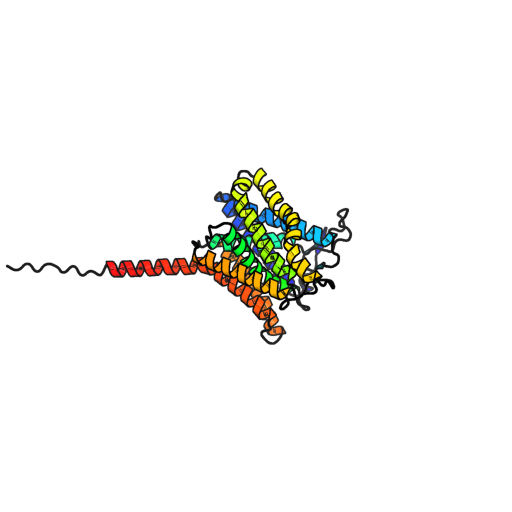91.75 288 VAL A CA 1
ATOM 2225 C C . VAL A 1 288 ? 12.317 -7.425 -4.258 1.00 91.75 288 VAL A C 1
ATOM 2227 O O . VAL A 1 288 ? 11.753 -7.470 -3.162 1.00 91.75 288 VAL A O 1
ATOM 2230 N N . GLN A 1 289 ? 11.694 -7.747 -5.397 1.00 94.56 289 GLN A N 1
ATOM 2231 C CA . GLN A 1 289 ? 10.296 -8.181 -5.425 1.00 94.56 289 GLN A CA 1
ATOM 2232 C C . GLN A 1 289 ? 10.090 -9.450 -4.580 1.00 94.56 289 GLN A C 1
ATOM 2234 O O . GLN A 1 289 ? 9.211 -9.495 -3.717 1.00 94.56 289 GLN A O 1
ATOM 2239 N N . ALA A 1 290 ? 10.946 -10.461 -4.763 1.00 96.12 290 ALA A N 1
ATOM 2240 C CA . ALA A 1 290 ? 10.878 -11.716 -4.020 1.00 96.12 290 ALA A CA 1
ATOM 2241 C C . ALA A 1 290 ? 11.023 -11.503 -2.504 1.00 96.12 290 ALA A C 1
ATOM 2243 O O . ALA A 1 290 ? 10.261 -12.081 -1.728 1.00 96.12 290 ALA A O 1
ATOM 2244 N N . LEU A 1 291 ? 11.946 -10.639 -2.067 1.00 95.19 291 LEU A N 1
ATOM 2245 C CA . LEU A 1 291 ? 12.107 -10.288 -0.652 1.00 95.19 291 LEU A CA 1
ATOM 2246 C C . LEU A 1 291 ? 10.856 -9.611 -0.078 1.00 95.19 291 LEU A C 1
ATOM 2248 O O . LEU A 1 291 ? 10.454 -9.941 1.039 1.00 95.19 291 LEU A O 1
ATOM 2252 N N . GLY A 1 292 ? 10.214 -8.717 -0.837 1.00 95.81 292 GLY A N 1
ATOM 2253 C CA . GLY A 1 292 ? 8.933 -8.116 -0.457 1.00 95.81 292 GLY A CA 1
ATOM 2254 C C . GLY A 1 292 ? 7.850 -9.176 -0.231 1.00 95.81 292 GLY A C 1
ATOM 2255 O O . GLY A 1 292 ? 7.243 -9.232 0.840 1.00 95.81 292 GLY A O 1
ATOM 2256 N N . LEU A 1 293 ? 7.672 -10.091 -1.190 1.00 97.88 293 LEU A N 1
ATOM 2257 C CA . LEU A 1 293 ? 6.692 -11.179 -1.090 1.00 97.88 293 LEU A CA 1
ATOM 2258 C C . LEU A 1 293 ? 6.980 -12.133 0.082 1.00 97.88 293 LEU A C 1
ATOM 2260 O O . LEU A 1 293 ? 6.064 -12.500 0.824 1.00 97.88 293 LEU A O 1
ATOM 2264 N N . LEU A 1 294 ? 8.248 -12.493 0.297 1.00 97.50 294 LEU A N 1
ATOM 2265 C CA . LEU A 1 294 ? 8.676 -13.330 1.423 1.00 97.50 294 LEU A CA 1
ATOM 2266 C C . LEU A 1 294 ? 8.425 -12.651 2.772 1.00 97.50 294 LEU A C 1
ATOM 2268 O O . LEU A 1 294 ? 7.968 -13.308 3.714 1.00 97.50 294 LEU A O 1
ATOM 2272 N N . ALA A 1 295 ? 8.682 -11.345 2.874 1.00 96.75 295 ALA A N 1
ATOM 2273 C CA . ALA A 1 295 ? 8.393 -10.581 4.080 1.00 96.75 295 ALA A CA 1
ATOM 2274 C C . ALA A 1 295 ? 6.891 -10.620 4.400 1.00 96.75 295 ALA A C 1
ATOM 2276 O O . ALA A 1 295 ? 6.515 -10.928 5.531 1.00 96.75 295 ALA A O 1
ATOM 2277 N N . LEU A 1 296 ? 6.021 -10.403 3.408 1.00 97.38 296 LEU A N 1
ATOM 2278 C CA . LEU A 1 296 ? 4.565 -10.465 3.589 1.00 97.38 296 LEU A CA 1
ATOM 2279 C C . LEU A 1 296 ? 4.091 -11.849 4.042 1.00 97.38 296 LEU A C 1
ATOM 2281 O O . LEU A 1 296 ? 3.342 -11.957 5.018 1.00 97.38 296 LEU A O 1
ATOM 2285 N N . ALA A 1 297 ? 4.559 -12.906 3.372 1.00 97.19 297 ALA A N 1
ATOM 2286 C CA . ALA A 1 297 ? 4.233 -14.284 3.725 1.00 97.19 297 ALA A CA 1
ATOM 2287 C C . ALA A 1 297 ? 4.669 -14.617 5.163 1.00 97.19 297 ALA A C 1
ATOM 2289 O O . ALA A 1 297 ? 3.901 -15.187 5.942 1.00 97.19 297 ALA A O 1
ATOM 2290 N N . THR A 1 298 ? 5.871 -14.189 5.553 1.00 96.00 298 THR A N 1
ATOM 2291 C CA . THR A 1 298 ? 6.408 -14.400 6.904 1.00 96.00 298 THR A CA 1
ATOM 2292 C C . THR A 1 298 ? 5.584 -13.660 7.957 1.00 96.00 298 THR A C 1
ATOM 2294 O O . THR A 1 298 ? 5.190 -14.244 8.970 1.00 96.00 298 THR A O 1
ATOM 2297 N N . LEU A 1 299 ? 5.270 -12.385 7.715 1.00 95.06 299 LEU A N 1
ATOM 2298 C CA . LEU A 1 299 ? 4.526 -11.549 8.657 1.00 95.06 299 LEU A CA 1
ATOM 2299 C C . LEU A 1 299 ? 3.105 -12.062 8.896 1.00 95.06 299 LEU A C 1
ATOM 2301 O O . LEU A 1 299 ? 2.629 -12.024 10.032 1.00 95.06 299 LEU A O 1
ATOM 2305 N N . VAL A 1 300 ? 2.431 -12.575 7.862 1.00 95.00 300 VAL A N 1
ATOM 2306 C CA . VAL A 1 300 ? 1.071 -13.112 8.009 1.00 95.00 300 VAL A CA 1
ATOM 2307 C C . VAL A 1 300 ? 1.046 -14.516 8.629 1.00 95.00 300 VAL A C 1
ATOM 2309 O O . VAL A 1 300 ? 0.074 -14.874 9.298 1.00 95.00 300 VAL A O 1
ATOM 2312 N N . ALA A 1 301 ? 2.115 -15.301 8.459 1.00 94.00 301 ALA A N 1
ATOM 2313 C CA . ALA A 1 301 ? 2.267 -16.624 9.066 1.00 94.00 301 ALA A CA 1
ATOM 2314 C C . ALA A 1 301 ? 2.655 -16.563 10.555 1.00 94.00 301 ALA A C 1
ATOM 2316 O O . ALA A 1 301 ? 2.274 -17.443 11.334 1.00 94.00 301 ALA A O 1
ATOM 2317 N N . LEU A 1 302 ? 3.370 -15.513 10.976 1.00 92.69 302 LEU A N 1
ATOM 2318 C CA . LEU A 1 302 ? 3.914 -15.377 12.330 1.00 92.69 302 LEU A CA 1
ATOM 2319 C C . LEU A 1 302 ? 2.877 -15.579 13.458 1.00 92.69 302 LEU A C 1
ATOM 2321 O O . LEU A 1 302 ? 3.162 -16.358 14.375 1.00 92.69 302 LEU A O 1
ATOM 2325 N N . PRO A 1 303 ? 1.664 -14.982 13.419 1.00 89.94 303 PRO A N 1
ATOM 2326 C CA . PRO A 1 303 ? 0.666 -15.197 14.467 1.00 89.94 303 PRO A CA 1
ATOM 2327 C C . PRO A 1 303 ? 0.222 -16.661 14.612 1.00 89.94 303 PRO A C 1
ATOM 2329 O O . PRO A 1 303 ? -0.195 -17.076 15.694 1.00 89.94 303 PRO A O 1
ATOM 2332 N N . TYR A 1 304 ? 0.287 -17.451 13.537 1.00 91.31 304 TYR A N 1
ATOM 2333 C CA . TYR A 1 304 ? -0.075 -18.870 13.550 1.00 91.31 304 TYR A CA 1
ATOM 2334 C C . TYR A 1 304 ? 1.075 -19.735 14.065 1.00 91.31 304 TYR A C 1
ATOM 2336 O O . TYR A 1 304 ? 0.847 -20.623 14.890 1.00 91.31 304 TYR A O 1
ATOM 2344 N N . ALA A 1 305 ? 2.307 -19.438 13.645 1.00 90.06 305 ALA A N 1
ATOM 2345 C CA . ALA A 1 305 ? 3.503 -20.124 14.126 1.00 90.06 305 ALA A CA 1
ATOM 2346 C C . ALA A 1 305 ? 3.650 -19.999 15.653 1.00 90.06 305 ALA A C 1
ATOM 2348 O O . ALA A 1 305 ? 3.836 -21.001 16.345 1.00 90.06 305 ALA A O 1
ATOM 2349 N N . GLN A 1 306 ? 3.459 -18.795 16.202 1.00 87.75 306 GLN A N 1
ATOM 2350 C CA . GLN A 1 306 ? 3.545 -18.569 17.648 1.00 87.75 306 GLN A CA 1
ATOM 2351 C C . GLN A 1 306 ? 2.451 -19.297 18.441 1.00 87.75 306 GLN A C 1
ATOM 2353 O O . GLN A 1 306 ? 2.721 -19.834 19.514 1.00 87.75 306 GLN A O 1
ATOM 2358 N N . ARG A 1 307 ? 1.221 -19.365 17.913 1.00 85.25 307 ARG A N 1
ATOM 2359 C CA . ARG A 1 307 ? 0.132 -20.125 18.551 1.00 85.25 307 ARG A CA 1
ATOM 2360 C C . ARG A 1 307 ? 0.450 -21.614 18.642 1.00 85.25 307 ARG A C 1
ATOM 2362 O O . ARG A 1 307 ? 0.221 -22.211 19.688 1.00 85.25 307 ARG A O 1
ATOM 2369 N N . ARG A 1 308 ? 0.996 -22.193 17.569 1.00 83.81 308 ARG A N 1
ATOM 2370 C CA . ARG A 1 308 ? 1.381 -23.610 17.524 1.00 83.81 308 ARG A CA 1
ATOM 2371 C C . ARG A 1 308 ? 2.531 -23.928 18.484 1.00 83.81 308 ARG A C 1
ATOM 2373 O O . ARG A 1 308 ? 2.525 -24.980 19.121 1.00 83.81 308 ARG A O 1
ATOM 2380 N N . ALA A 1 309 ? 3.494 -23.017 18.622 1.00 84.44 309 ALA A N 1
ATOM 2381 C CA . ALA A 1 309 ? 4.577 -23.161 19.593 1.00 84.44 309 ALA A CA 1
ATOM 2382 C C . ALA A 1 309 ? 4.045 -23.151 21.039 1.00 84.44 309 ALA A C 1
ATOM 2384 O O . ALA A 1 309 ? 4.409 -24.012 21.838 1.00 84.44 309 ALA A O 1
ATOM 2385 N N . ALA A 1 310 ? 3.117 -22.239 21.355 1.00 81.19 310 ALA A N 1
ATOM 2386 C CA . ALA A 1 310 ? 2.510 -22.154 22.683 1.00 81.19 310 ALA A CA 1
ATOM 2387 C C . ALA A 1 310 ? 1.685 -23.402 23.054 1.00 81.19 310 ALA A C 1
ATOM 2389 O O . ALA A 1 310 ? 1.757 -23.860 24.192 1.00 81.19 310 ALA A O 1
ATOM 2390 N N . SER A 1 311 ? 0.933 -23.981 22.109 1.00 79.44 311 SER A N 1
ATOM 2391 C CA . SER A 1 311 ? 0.163 -25.209 22.359 1.00 79.44 311 SER A CA 1
ATOM 2392 C C . SER A 1 311 ? 1.051 -26.443 22.545 1.00 79.44 311 SER A C 1
ATOM 2394 O O . SER A 1 311 ? 0.726 -27.310 23.349 1.00 79.44 311 SER A O 1
ATOM 2396 N N . SER A 1 312 ? 2.183 -26.513 21.838 1.00 75.38 312 SER A N 1
ATOM 2397 C CA . SER A 1 312 ? 3.113 -27.649 21.937 1.00 75.38 312 SER A CA 1
ATOM 2398 C C . SER A 1 312 ? 3.847 -27.659 23.286 1.00 75.38 312 SER A C 1
ATOM 2400 O O . SER A 1 312 ? 3.899 -28.690 23.947 1.00 75.38 312 SER A O 1
ATOM 2402 N N . GLY A 1 313 ? 4.307 -26.494 23.763 1.00 68.19 313 GLY A N 1
ATOM 2403 C CA . GLY A 1 313 ? 4.965 -26.384 25.073 1.00 68.19 313 GLY A CA 1
ATOM 2404 C C . GLY A 1 313 ? 4.029 -26.575 26.278 1.00 68.19 313 GLY A C 1
ATOM 2405 O O . GLY A 1 313 ? 4.483 -26.953 27.356 1.00 68.19 313 GLY A O 1
ATOM 2406 N N . ALA A 1 314 ? 2.721 -26.336 26.117 1.00 68.12 314 ALA A N 1
ATOM 2407 C CA . ALA A 1 314 ? 1.730 -26.654 27.148 1.00 68.12 314 ALA A CA 1
ATOM 2408 C C . ALA A 1 314 ? 1.549 -28.175 27.307 1.00 68.12 314 ALA A C 1
ATOM 2410 O O . ALA A 1 314 ? 1.532 -28.669 28.432 1.00 68.12 314 ALA A O 1
ATOM 2411 N N . SER A 1 315 ? 1.509 -28.911 26.190 1.00 62.97 315 SER A N 1
ATOM 2412 C CA . SER A 1 315 ? 1.386 -30.373 26.186 1.00 62.97 315 SER A CA 1
ATOM 2413 C C . SER A 1 315 ? 2.596 -31.071 26.823 1.00 62.97 315 SER A C 1
ATOM 2415 O O . SER A 1 315 ? 2.423 -32.067 27.516 1.00 62.97 315 SER A O 1
ATOM 2417 N N . GLU A 1 316 ? 3.814 -30.552 26.639 1.00 62.19 316 GLU A N 1
ATOM 2418 C CA . GLU A 1 316 ? 5.023 -31.119 27.263 1.00 62.19 316 GLU A CA 1
ATOM 2419 C C . GLU A 1 316 ? 5.062 -30.912 28.787 1.00 62.19 316 GLU A C 1
ATOM 2421 O O . GLU A 1 316 ? 5.497 -31.798 29.525 1.00 62.19 316 GLU A O 1
ATOM 2426 N N . ARG A 1 317 ? 4.561 -29.775 29.293 1.00 59.72 317 ARG A N 1
ATOM 2427 C CA . ARG A 1 317 ? 4.481 -29.528 30.746 1.00 59.72 317 ARG A CA 1
ATOM 2428 C C . ARG A 1 317 ? 3.452 -30.414 31.437 1.00 59.72 317 ARG A C 1
ATOM 2430 O O . ARG A 1 317 ? 3.694 -30.843 32.559 1.00 59.72 317 ARG A O 1
ATOM 2437 N N . GLU A 1 318 ? 2.333 -30.705 30.785 1.00 57.97 318 GLU A N 1
ATOM 2438 C CA . GLU A 1 318 ? 1.284 -31.561 31.349 1.00 57.97 318 GLU A CA 1
ATOM 2439 C C . GLU A 1 318 ? 1.743 -33.029 31.451 1.00 57.97 318 GLU A C 1
ATOM 2441 O O . GLU A 1 318 ? 1.519 -33.679 32.472 1.00 57.97 318 GLU A O 1
ATOM 2446 N N . VAL A 1 319 ? 2.511 -33.511 30.466 1.00 59.75 319 VAL A N 1
ATOM 2447 C CA . VAL A 1 319 ? 3.156 -34.838 30.503 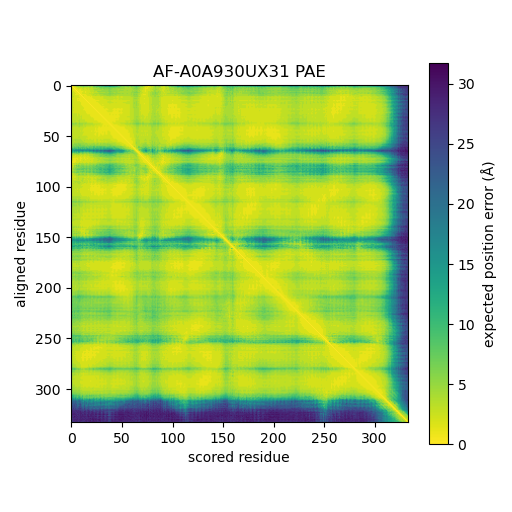1.00 59.75 319 VAL A CA 1
ATOM 2448 C C . VAL A 1 319 ? 4.261 -34.907 31.567 1.00 59.75 319 VAL A C 1
ATOM 2450 O O . VAL A 1 319 ? 4.418 -35.933 32.224 1.00 59.75 319 VAL A O 1
ATOM 2453 N N . SER A 1 320 ? 4.996 -33.814 31.798 1.00 56.75 320 SER A N 1
ATOM 2454 C CA . SER A 1 320 ? 6.053 -33.762 32.818 1.00 56.75 320 SER A CA 1
ATOM 2455 C C . SER A 1 320 ? 5.520 -33.712 34.258 1.00 56.75 320 SER A C 1
ATOM 2457 O O . SER A 1 320 ? 6.146 -34.277 35.152 1.00 56.75 320 SER A O 1
ATOM 2459 N N . VAL A 1 321 ? 4.368 -33.075 34.499 1.00 58.44 321 VAL A N 1
ATOM 2460 C CA . VAL A 1 321 ? 3.760 -32.971 35.841 1.00 58.44 321 VAL A CA 1
ATOM 2461 C C . VAL A 1 321 ? 2.927 -34.214 36.195 1.00 58.44 321 VAL A C 1
ATOM 2463 O O . VAL A 1 321 ? 2.822 -34.565 37.367 1.00 58.44 321 VAL A O 1
ATOM 2466 N N . GLY A 1 322 ? 2.393 -34.935 35.201 1.00 54.53 322 GLY A N 1
ATOM 2467 C CA . GLY A 1 322 ? 1.658 -36.193 35.403 1.00 54.53 322 GLY A CA 1
ATOM 2468 C C . GLY A 1 322 ? 2.528 -37.430 35.673 1.00 54.53 322 GLY A C 1
ATOM 2469 O O . GLY A 1 322 ? 1.990 -38.502 35.934 1.00 54.53 322 GLY A O 1
ATOM 2470 N N . GLY A 1 323 ? 3.857 -37.298 35.609 1.00 49.56 323 GLY A N 1
ATOM 2471 C CA . GLY A 1 323 ? 4.820 -38.396 35.730 1.00 49.56 323 GLY A CA 1
ATOM 2472 C C . GLY A 1 323 ? 5.503 -38.529 37.093 1.00 49.56 323 GLY A C 1
ATOM 2473 O O . GLY A 1 323 ? 6.609 -39.056 37.138 1.00 49.56 323 GLY A O 1
ATOM 2474 N N . SER A 1 324 ? 4.913 -38.041 38.191 1.00 48.34 324 SER A N 1
ATOM 2475 C CA . SER A 1 324 ? 5.403 -38.387 39.535 1.00 48.34 324 SER A CA 1
ATOM 2476 C C . SER A 1 324 ? 4.892 -39.788 39.894 1.00 48.34 324 SER A C 1
ATOM 2478 O O . SER A 1 324 ? 3.677 -39.960 40.037 1.00 48.34 324 SER A O 1
ATOM 2480 N N . PRO A 1 325 ? 5.767 -40.806 40.022 1.00 53.16 325 PRO A N 1
ATOM 2481 C CA . PRO A 1 325 ? 5.358 -42.095 40.549 1.00 53.16 325 PRO A CA 1
ATOM 2482 C C . PRO A 1 325 ? 4.894 -41.858 41.984 1.00 53.16 325 PRO A C 1
ATOM 2484 O O . PRO A 1 325 ? 5.660 -41.369 42.814 1.00 53.16 325 PRO A O 1
ATOM 2487 N N . ARG A 1 326 ? 3.633 -42.184 42.278 1.00 51.53 326 ARG A N 1
ATOM 2488 C CA . ARG A 1 326 ? 3.229 -42.457 43.655 1.00 51.53 326 ARG A CA 1
ATOM 2489 C C . ARG A 1 326 ? 4.087 -43.630 44.123 1.00 51.53 326 ARG A C 1
ATOM 2491 O O . ARG A 1 326 ? 3.837 -44.764 43.730 1.00 51.53 326 ARG A O 1
ATOM 2498 N N . GLU A 1 327 ? 5.128 -43.343 44.897 1.00 53.59 327 GLU A N 1
ATOM 2499 C CA . GLU A 1 327 ? 5.744 -44.338 45.767 1.00 53.59 327 GLU A CA 1
ATOM 2500 C C . GLU A 1 327 ? 4.691 -44.710 46.809 1.00 53.59 327 GLU A C 1
ATOM 2502 O O . GLU A 1 327 ? 4.451 -43.991 47.782 1.00 53.59 327 GLU A O 1
ATOM 2507 N N . ASP A 1 328 ? 3.987 -45.803 46.525 1.00 54.06 328 ASP A N 1
ATOM 2508 C CA . ASP A 1 328 ? 3.083 -46.438 47.463 1.00 54.06 328 ASP A CA 1
ATOM 2509 C C . ASP A 1 328 ? 3.877 -46.896 48.688 1.00 54.06 328 ASP A C 1
ATOM 2511 O O . ASP A 1 328 ? 4.916 -47.557 48.605 1.00 54.06 328 ASP A O 1
ATOM 2515 N N . ALA A 1 329 ? 3.362 -46.492 49.843 1.00 52.34 329 ALA A N 1
ATOM 2516 C CA . ALA A 1 329 ? 3.923 -46.750 51.147 1.00 52.34 329 ALA A CA 1
ATOM 2517 C C . ALA A 1 329 ? 4.002 -48.259 51.423 1.00 52.34 329 ALA A C 1
ATOM 2519 O O . ALA A 1 329 ? 2.985 -48.944 51.545 1.00 52.34 329 ALA A O 1
ATOM 2520 N N . GLY A 1 330 ? 5.224 -48.762 51.594 1.00 46.00 330 GLY A N 1
ATOM 2521 C CA . GLY A 1 330 ? 5.477 -50.038 52.248 1.00 46.00 330 GLY A CA 1
ATOM 2522 C C . GLY A 1 330 ? 5.239 -49.906 53.750 1.00 46.00 330 GLY A C 1
ATOM 2523 O O . GLY A 1 330 ? 6.122 -49.477 54.487 1.00 46.00 330 GLY A O 1
ATOM 2524 N N . LEU A 1 331 ? 4.038 -50.274 54.197 1.00 51.69 331 LEU A N 1
ATOM 2525 C CA . LEU A 1 331 ? 3.758 -50.628 55.587 1.00 51.69 331 LEU A CA 1
ATOM 2526 C C . LEU A 1 331 ? 4.412 -51.982 55.895 1.00 51.69 331 LEU A C 1
ATOM 2528 O O . LEU A 1 331 ? 3.990 -53.008 55.364 1.00 51.69 331 LEU A O 1
ATOM 2532 N N . ALA A 1 332 ? 5.405 -51.985 56.781 1.00 51.78 332 ALA A N 1
ATOM 2533 C CA . ALA A 1 332 ? 5.831 -53.166 57.524 1.00 51.78 332 ALA A CA 1
ATOM 2534 C C . ALA A 1 332 ? 6.413 -52.736 58.879 1.00 51.78 332 ALA A C 1
ATOM 2536 O O . ALA A 1 332 ? 7.391 -51.988 58.909 1.00 51.78 332 ALA A O 1
ATOM 2537 N N . GLY A 1 333 ? 5.824 -53.243 59.969 1.00 47.53 333 GLY A N 1
ATOM 2538 C CA . GLY A 1 333 ? 6.348 -53.160 61.338 1.00 47.53 333 GLY A CA 1
ATOM 2539 C C . GLY A 1 333 ? 5.413 -52.486 62.319 1.00 47.53 333 GLY A C 1
ATOM 2540 O O . GLY A 1 333 ? 5.703 -51.322 62.660 1.00 47.53 333 GLY A O 1
#

pLDDT: mean 88.8, std 11.56, range [46.0, 98.44]

Organism: NCBI:txid2784339